Protein AF-A0A2N5VIZ0-F1 (afdb_monomer)

Solvent-accessible surface area (backbone atoms only — not comparable to full-atom values): 12470 Å² total; per-residue (Å²): 136,85,83,83,77,84,76,80,82,77,72,77,80,77,81,76,78,77,84,80,76,68,95,81,61,82,78,45,68,66,58,48,50,55,50,46,53,51,52,52,54,54,54,55,69,48,64,81,80,54,97,66,85,76,74,69,61,63,59,57,49,45,53,51,52,47,52,51,42,53,56,55,65,47,55,77,83,38,78,64,37,63,63,45,50,62,55,53,49,51,52,51,52,52,50,49,54,49,50,52,51,50,48,54,49,50,54,51,51,53,52,51,51,51,55,51,49,55,55,48,52,56,51,49,54,54,48,52,55,50,48,56,55,48,53,56,50,49,55,54,49,53,57,50,49,55,54,48,51,57,51,48,55,50,51,54,51,53,52,51,51,52,52,51,54,52,51,51,52,50,51,53,50,52,53,50,54,51,52,51,50,52,51,52,49,55,51,60,68,46,48,60,58,51,53,50,53,53,51,53,51,51,53,53,50,44,63,74,61,58,70,79,78,119

Secondary structure (DSSP, 8-state):
-----PPP--PPPPPPPPPPPPTTSPPPHHHHHHHHHHHHHHHHHHHTT--S---SHHHHHHHHHHHHHHHHHHTTT-HHHHHHHHHHHHHHHHHHHHHHHHHHHHHHHHHHHHHHHHHHHHHHHHHHHHHHHHHHHHHHHHHHHHHHHHHHHHHHHHHHHHHHHHHHHHHHHHHHHHHHHHHHHHHHHHHHHHHHHHHHHHHHHHHHHGGGG-

Foldseek 3Di:
DDDDDDDDPPDDDDQDDQDDADPPDPQALVSLVSRLVSVVVVVVVQVVDDPDDDPPPVNVVSVVVNVVNVLVVLCPPDPVSVVCVVVVVVVVVVVVVVVVVVVVVVVVVVVVVVVVVVVVVVVVVVVVVVVVVVVVVVVVVVVVVVVVVVVVVVVVVVVVVVVVVVVVVVVVVVVVVVVVVVVVVVVVVCVVVVVVVVVVVVVVVCVVPVVPPD

Radius of gyration: 62.57 Å; Cα contacts (8 Å, |Δi|>4): 34; chains: 1; bounding box: 143×20×162 Å

Mean predicted aligned error: 17.56 Å

Sequence (214 aa):
MAHFVPIPLEYPPRPVAPPQLGAGAGATLADVALRADYFHKVSNSYQSTSTVPIPSNPLASATKEMVKACIHSIGQDDPVAAILAPQTRRLLEGVTSRIDGLQDQHLNHAANHSQRLIGVEQRLTGVEQRLTGVEQRLTGVEQRLTGVEQRLTGVETELAQIRESVQELRGQSNTMQQLLHQIVQQQNDSLPTIGTLVRENADLRNQLFGNNHR

pLDDT: mean 78.76, std 21.64, range [36.62, 98.75]

Structure (mmCIF, N/CA/C/O backbone):
data_AF-A0A2N5VIZ0-F1
#
_entry.id   AF-A0A2N5VIZ0-F1
#
loop_
_atom_site.group_PDB
_atom_site.id
_atom_site.type_symbol
_atom_site.label_atom_id
_atom_site.label_alt_id
_atom_site.label_comp_id
_atom_site.label_asym_id
_atom_site.label_entity_id
_atom_site.label_seq_id
_atom_site.pdbx_PDB_ins_code
_atom_site.Cartn_x
_atom_site.Cartn_y
_atom_site.Cartn_z
_atom_site.occupancy
_atom_site.B_iso_or_equiv
_atom_site.auth_seq_id
_atom_site.auth_comp_id
_atom_site.auth_asym_id
_atom_site.auth_atom_id
_atom_site.pdbx_PDB_model_num
ATOM 1 N N . MET A 1 1 ? 67.455 -8.025 2.072 1.00 37.75 1 MET A N 1
ATOM 2 C CA . MET A 1 1 ? 68.115 -7.454 0.880 1.00 37.75 1 MET A CA 1
ATOM 3 C C . MET A 1 1 ? 67.381 -7.978 -0.342 1.00 37.75 1 MET A C 1
ATOM 5 O O . MET A 1 1 ? 67.537 -9.143 -0.675 1.00 37.75 1 MET A O 1
ATOM 9 N N . ALA A 1 2 ? 66.478 -7.179 -0.912 1.00 36.62 2 ALA A N 1
ATOM 10 C CA . ALA A 1 2 ? 65.740 -7.559 -2.112 1.00 36.62 2 ALA A CA 1
ATOM 11 C C . ALA A 1 2 ? 66.631 -7.292 -3.334 1.00 36.62 2 ALA A C 1
ATOM 13 O O . ALA A 1 2 ? 67.032 -6.153 -3.565 1.00 36.62 2 ALA A O 1
ATOM 14 N N . HIS A 1 3 ? 66.981 -8.343 -4.073 1.00 37.22 3 HIS A N 1
ATOM 15 C CA . HIS A 1 3 ? 67.699 -8.222 -5.337 1.00 37.22 3 HIS A CA 1
ATOM 16 C C . HIS A 1 3 ? 66.738 -7.695 -6.407 1.00 37.22 3 HIS A C 1
ATOM 18 O O . HIS A 1 3 ? 65.806 -8.384 -6.813 1.00 37.22 3 HIS A O 1
ATOM 24 N N . PHE A 1 4 ? 66.965 -6.458 -6.843 1.00 37.12 4 PHE A N 1
ATOM 25 C CA . PHE A 1 4 ? 66.308 -5.875 -8.005 1.00 37.12 4 PHE A CA 1
ATOM 26 C C . PHE A 1 4 ? 67.001 -6.429 -9.256 1.00 37.12 4 PHE A C 1
ATOM 28 O O . PHE A 1 4 ? 68.170 -6.134 -9.499 1.00 37.12 4 PHE A O 1
ATOM 35 N N . VAL A 1 5 ? 66.308 -7.271 -10.020 1.00 38.31 5 VAL A N 1
ATOM 36 C CA . VAL A 1 5 ? 66.772 -7.728 -11.336 1.00 38.31 5 VAL A CA 1
ATOM 37 C C . VAL A 1 5 ? 66.201 -6.756 -12.372 1.00 38.31 5 VAL A C 1
ATOM 39 O O . VAL A 1 5 ? 64.978 -6.677 -12.493 1.00 38.31 5 VAL A O 1
ATOM 42 N N . PRO A 1 6 ? 67.023 -5.978 -13.099 1.00 39.03 6 PRO A N 1
ATOM 43 C CA . PRO A 1 6 ? 66.512 -5.115 -14.151 1.00 39.03 6 PRO A CA 1
ATOM 44 C C . PRO A 1 6 ? 66.122 -5.976 -15.356 1.00 39.03 6 PRO A C 1
ATOM 46 O O . PRO A 1 6 ? 66.941 -6.719 -15.895 1.00 39.03 6 PRO A O 1
ATOM 49 N N . ILE A 1 7 ? 64.862 -5.879 -15.778 1.00 36.72 7 ILE A N 1
ATOM 50 C CA . ILE A 1 7 ? 64.396 -6.451 -17.044 1.00 36.72 7 ILE A CA 1
ATOM 51 C C . ILE A 1 7 ? 64.946 -5.554 -18.167 1.00 36.72 7 ILE A C 1
ATOM 53 O O . ILE A 1 7 ? 64.698 -4.345 -18.129 1.00 36.72 7 ILE A O 1
ATOM 57 N N . PRO A 1 8 ? 65.690 -6.080 -19.154 1.00 38.66 8 PRO A N 1
ATOM 58 C CA . PRO A 1 8 ? 66.117 -5.279 -20.290 1.00 38.66 8 PRO A CA 1
ATOM 59 C C . PRO A 1 8 ? 64.888 -4.920 -21.134 1.00 38.66 8 PRO A C 1
ATOM 61 O O . PRO A 1 8 ? 64.194 -5.794 -21.649 1.00 38.66 8 PRO A O 1
ATOM 64 N N . LEU A 1 9 ? 64.606 -3.623 -21.271 1.00 40.34 9 LEU A N 1
ATOM 65 C CA . LEU A 1 9 ? 63.679 -3.125 -22.284 1.00 40.34 9 LEU A CA 1
ATOM 66 C C . LEU A 1 9 ? 64.386 -3.204 -23.641 1.00 40.34 9 LEU A C 1
ATOM 68 O O . LEU A 1 9 ? 65.021 -2.243 -24.077 1.00 40.34 9 LEU A O 1
ATOM 72 N N . GLU A 1 10 ? 64.310 -4.359 -24.299 1.00 38.81 10 GLU A N 1
ATOM 73 C CA . GLU A 1 10 ? 64.594 -4.439 -25.730 1.00 38.81 10 GLU A CA 1
ATOM 74 C C . GLU A 1 10 ? 63.539 -3.607 -26.468 1.00 38.81 10 GLU A C 1
ATOM 76 O O . GLU A 1 10 ? 62.379 -3.997 -26.608 1.00 38.81 10 GLU A O 1
ATOM 81 N N . TYR A 1 11 ? 63.935 -2.417 -26.921 1.00 40.62 11 TYR A N 1
ATOM 82 C CA . TYR A 1 11 ? 63.165 -1.696 -27.924 1.00 40.62 11 TYR A CA 1
ATOM 83 C C . TYR A 1 11 ? 63.198 -2.513 -29.220 1.00 40.62 11 TYR A C 1
ATOM 85 O O . TYR A 1 11 ? 64.291 -2.881 -29.664 1.00 40.62 11 TYR A O 1
ATOM 93 N N . PRO A 1 12 ? 62.047 -2.775 -29.867 1.00 46.62 12 PRO A N 1
ATOM 94 C CA . PRO A 1 12 ? 62.060 -3.406 -31.176 1.00 46.62 12 PRO A CA 1
ATOM 95 C C . PRO A 1 12 ? 62.849 -2.518 -32.155 1.00 46.62 12 PRO A C 1
ATOM 97 O O . PRO A 1 12 ? 62.798 -1.284 -32.047 1.00 46.62 12 PRO A O 1
ATOM 100 N N . PRO A 1 13 ? 63.597 -3.109 -33.104 1.00 48.91 13 PRO A N 1
ATOM 101 C CA . PRO A 1 13 ? 64.397 -2.346 -34.053 1.00 48.91 13 PRO A CA 1
ATOM 102 C C . PRO A 1 13 ? 63.497 -1.370 -34.821 1.00 48.91 13 PRO A C 1
ATOM 104 O O . PRO A 1 13 ? 62.415 -1.741 -35.280 1.00 48.91 13 PRO A O 1
ATOM 107 N N . ARG A 1 14 ? 63.928 -0.105 -34.955 1.00 49.97 14 ARG A N 1
ATOM 108 C CA . ARG A 1 14 ? 63.211 0.888 -35.774 1.00 49.97 14 ARG A CA 1
ATOM 109 C C . ARG A 1 14 ? 62.976 0.312 -37.178 1.00 49.97 14 ARG A C 1
ATOM 111 O O . ARG A 1 14 ? 63.937 -0.191 -37.765 1.00 49.97 14 ARG A O 1
ATOM 118 N N . PRO A 1 15 ? 61.762 0.434 -37.747 1.00 53.06 15 PRO A N 1
ATOM 119 C CA . PRO A 1 15 ? 61.518 0.027 -39.123 1.00 53.06 15 PRO A CA 1
ATOM 120 C C . PRO A 1 15 ? 62.459 0.775 -40.077 1.00 53.06 15 PRO A C 1
ATOM 122 O O . PRO A 1 15 ? 62.557 2.004 -40.027 1.00 53.06 15 PRO A O 1
ATOM 125 N N . VAL A 1 16 ? 63.171 0.024 -40.919 1.00 59.25 16 VAL A N 1
ATOM 126 C CA . VAL A 1 16 ? 64.012 0.552 -42.006 1.00 59.25 16 VAL A CA 1
ATOM 127 C C . VAL A 1 16 ? 63.131 1.404 -42.921 1.00 59.25 16 VAL A C 1
ATOM 129 O O . VAL A 1 16 ? 62.017 0.996 -43.219 1.00 59.25 16 VAL A O 1
ATOM 132 N N . ALA A 1 17 ? 63.590 2.588 -43.341 1.00 55.9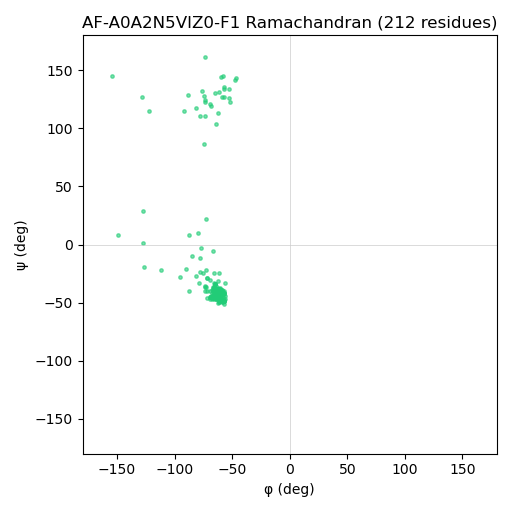4 17 ALA A N 1
ATOM 133 C CA . ALA A 1 17 ? 62.789 3.519 -44.143 1.00 55.94 17 ALA A CA 1
ATOM 134 C C . ALA A 1 17 ? 62.090 2.822 -45.337 1.00 55.94 17 ALA A C 1
ATOM 136 O O . ALA A 1 17 ? 62.699 1.946 -45.959 1.00 55.94 17 ALA A O 1
ATOM 137 N N . PRO A 1 18 ? 60.834 3.194 -45.674 1.00 57.34 18 PRO A N 1
ATOM 138 C CA . PRO A 1 18 ? 60.108 2.554 -46.764 1.00 57.34 18 PRO A CA 1
ATOM 139 C C . PRO A 1 18 ? 60.896 2.675 -48.080 1.00 57.34 18 PRO A C 1
ATOM 141 O O . PRO A 1 18 ? 61.525 3.715 -48.304 1.00 57.34 18 PRO A O 1
ATOM 144 N N . PRO A 1 19 ? 60.839 1.661 -48.965 1.00 60.00 19 PRO A N 1
ATOM 145 C CA . PRO A 1 19 ? 61.540 1.695 -50.246 1.00 60.00 19 PRO A CA 1
ATOM 146 C C . PRO A 1 19 ? 61.210 2.977 -51.031 1.00 60.00 19 PRO A C 1
ATO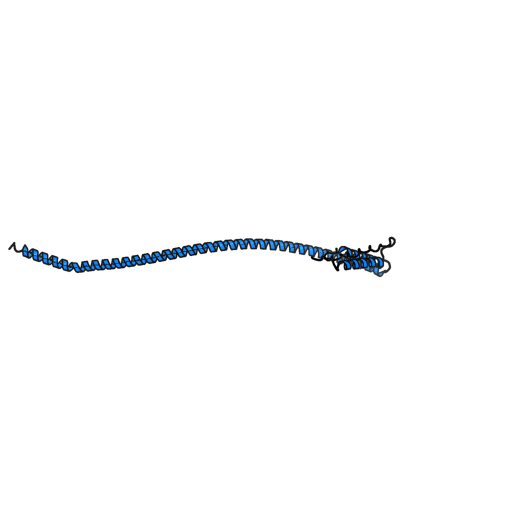M 148 O O . PRO A 1 19 ? 60.036 3.317 -51.222 1.00 60.00 19 PRO A O 1
ATOM 151 N N . GLN A 1 20 ? 62.245 3.713 -51.446 1.00 57.41 20 GLN A N 1
ATOM 152 C CA . GLN A 1 20 ? 62.116 4.933 -52.251 1.00 57.41 20 GLN A CA 1
ATOM 153 C C . GLN A 1 20 ? 61.766 4.542 -53.694 1.00 57.41 20 GLN A C 1
ATOM 155 O O . GLN A 1 20 ? 62.449 3.713 -54.291 1.00 57.41 20 GLN A O 1
ATOM 160 N N . LEU A 1 21 ? 60.704 5.130 -54.249 1.00 57.09 21 LEU A N 1
ATOM 161 C CA . LEU A 1 21 ? 60.284 4.902 -55.635 1.00 57.09 21 LEU A CA 1
ATOM 162 C C . LEU A 1 21 ? 61.216 5.676 -56.579 1.00 57.09 21 LEU A C 1
ATOM 164 O O . LEU A 1 21 ? 61.482 6.855 -56.342 1.00 57.09 21 LEU A O 1
ATOM 168 N N . GLY A 1 22 ? 61.717 5.028 -57.634 1.00 52.16 22 GLY A N 1
ATOM 169 C CA . GLY A 1 22 ? 62.576 5.673 -58.630 1.00 52.16 22 GLY A CA 1
ATOM 170 C C . GLY A 1 22 ? 61.866 6.857 -59.295 1.00 52.16 22 GLY A C 1
ATOM 171 O O . GLY A 1 22 ? 60.760 6.719 -59.806 1.00 52.16 22 GLY A O 1
ATOM 172 N N . ALA A 1 23 ? 62.497 8.031 -59.297 1.00 48.22 23 ALA A N 1
ATOM 173 C CA . ALA A 1 23 ? 61.886 9.312 -59.671 1.00 48.22 23 ALA A CA 1
ATOM 174 C C . ALA A 1 23 ? 61.605 9.515 -61.185 1.00 48.22 23 ALA A C 1
ATOM 176 O O . ALA A 1 23 ? 61.518 10.655 -61.630 1.00 48.22 23 ALA A O 1
ATOM 177 N N . GLY A 1 24 ? 61.490 8.454 -61.994 1.00 50.19 24 GLY A N 1
ATOM 178 C CA . GLY A 1 24 ? 61.548 8.562 -63.464 1.00 50.19 24 GLY A CA 1
ATOM 179 C C . GLY A 1 24 ? 60.403 7.951 -64.278 1.00 50.19 24 GLY A C 1
ATOM 180 O O . GLY A 1 24 ? 60.217 8.338 -65.425 1.00 50.19 24 GLY A O 1
ATOM 181 N N . ALA A 1 25 ? 59.613 7.032 -63.731 1.00 53.09 25 ALA A N 1
ATOM 182 C CA . ALA A 1 25 ? 58.460 6.436 -64.410 1.00 53.09 25 ALA A CA 1
ATOM 183 C C . ALA A 1 25 ? 57.480 5.962 -63.332 1.00 53.09 25 ALA A C 1
ATOM 185 O O . ALA A 1 25 ? 57.921 5.591 -62.247 1.00 53.09 25 ALA A O 1
ATOM 186 N N . GLY A 1 26 ? 56.170 6.042 -63.581 1.00 56.16 26 GLY A N 1
ATOM 187 C CA . GLY A 1 26 ? 55.142 5.708 -62.586 1.00 56.16 26 GLY A CA 1
ATOM 188 C C . GLY A 1 26 ? 55.414 4.381 -61.865 1.00 56.16 26 GLY A C 1
ATOM 189 O O . GLY A 1 26 ? 55.931 3.444 -62.467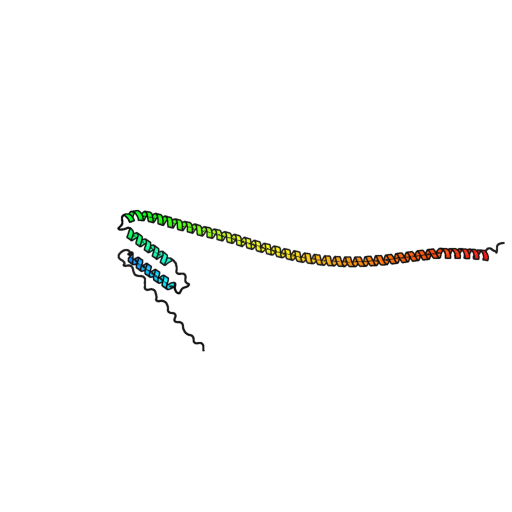 1.00 56.16 26 GLY A O 1
ATOM 190 N N . ALA A 1 27 ? 55.089 4.322 -60.569 1.00 55.88 27 ALA A N 1
ATOM 191 C CA . ALA A 1 27 ? 55.363 3.158 -59.727 1.00 55.88 27 ALA A CA 1
ATOM 192 C C . ALA A 1 27 ? 54.822 1.874 -60.374 1.00 55.88 27 ALA A C 1
ATOM 194 O O . ALA A 1 27 ? 53.629 1.779 -60.674 1.00 55.88 27 ALA A O 1
ATOM 195 N N . THR A 1 28 ? 55.696 0.893 -60.593 1.00 63.34 28 THR A N 1
ATOM 196 C CA . THR A 1 28 ? 55.300 -0.382 -61.190 1.00 63.34 28 THR A CA 1
ATOM 197 C C . THR A 1 28 ? 54.522 -1.222 -60.176 1.00 63.34 28 THR A C 1
ATOM 199 O O . THR A 1 28 ? 54.609 -1.012 -58.963 1.00 63.34 28 THR A O 1
ATOM 202 N N . LEU A 1 29 ? 53.771 -2.220 -60.650 1.00 57.34 29 LEU A N 1
ATOM 203 C CA . LEU A 1 29 ? 53.048 -3.144 -59.769 1.00 57.34 29 LEU A CA 1
ATOM 204 C C . LEU A 1 29 ? 53.988 -3.840 -58.764 1.00 57.34 29 LEU A C 1
ATOM 206 O O . LEU A 1 29 ? 53.604 -4.076 -57.619 1.00 57.34 29 LEU A O 1
ATOM 210 N N . ALA A 1 30 ? 55.232 -4.109 -59.174 1.00 58.41 30 ALA A N 1
ATOM 211 C CA . ALA A 1 30 ? 56.269 -4.679 -58.320 1.00 58.41 30 ALA A CA 1
ATOM 212 C C . ALA A 1 30 ? 56.681 -3.719 -57.190 1.00 58.41 30 ALA A C 1
ATOM 214 O O . ALA A 1 30 ? 56.784 -4.140 -56.037 1.00 58.41 30 ALA A O 1
ATOM 215 N N . ASP A 1 31 ? 56.837 -2.427 -57.489 1.00 61.00 31 ASP A N 1
ATOM 216 C CA . ASP A 1 31 ? 57.186 -1.410 -56.489 1.00 61.00 31 ASP A CA 1
ATOM 217 C C . ASP A 1 31 ? 56.082 -1.232 -55.438 1.00 61.00 31 ASP A C 1
ATOM 219 O O . ASP A 1 31 ? 56.337 -1.076 -54.239 1.00 61.00 31 ASP A O 1
ATOM 223 N N . VAL A 1 32 ? 54.829 -1.283 -55.886 1.00 62.16 32 VAL A N 1
ATOM 224 C CA . VAL A 1 32 ? 53.653 -1.162 -55.023 1.00 62.16 32 VAL A CA 1
ATOM 225 C C . VAL A 1 32 ? 53.471 -2.417 -54.161 1.00 62.16 32 VAL A C 1
ATOM 227 O O . VAL A 1 32 ? 53.188 -2.297 -52.967 1.00 62.16 32 VAL A O 1
ATOM 230 N N . ALA A 1 33 ? 53.701 -3.611 -54.718 1.00 62.03 33 ALA A N 1
ATOM 231 C CA . ALA A 1 33 ? 53.675 -4.872 -53.975 1.00 62.03 33 ALA A CA 1
ATOM 232 C C . ALA A 1 33 ? 54.764 -4.929 -52.891 1.00 62.03 33 ALA A C 1
ATOM 234 O O . ALA A 1 33 ? 54.477 -5.309 -51.756 1.00 62.03 33 ALA A O 1
ATOM 235 N N . LEU A 1 34 ? 55.984 -4.470 -53.198 1.00 64.25 34 LEU A N 1
ATOM 236 C CA . LEU A 1 34 ? 57.073 -4.351 -52.221 1.00 64.25 34 LEU A CA 1
ATOM 237 C C . LEU A 1 34 ? 56.703 -3.421 -51.062 1.00 64.25 34 LEU A C 1
ATOM 239 O O . LEU A 1 34 ? 57.002 -3.704 -49.900 1.00 64.25 34 LEU A O 1
ATOM 243 N N . ARG A 1 35 ? 56.018 -2.312 -51.357 1.00 64.62 35 ARG A N 1
ATOM 244 C CA . ARG A 1 35 ? 55.601 -1.351 -50.334 1.00 64.62 35 ARG A CA 1
ATOM 245 C C . ARG A 1 35 ? 54.432 -1.865 -49.489 1.00 64.62 35 ARG A C 1
ATOM 247 O O . ARG A 1 35 ? 54.410 -1.619 -48.285 1.00 64.62 35 ARG A O 1
ATOM 254 N N . ALA A 1 36 ? 53.498 -2.604 -50.085 1.00 62.28 36 ALA A N 1
ATOM 255 C CA . ALA A 1 36 ? 52.408 -3.263 -49.368 1.00 62.28 36 ALA A CA 1
ATOM 256 C C . ALA A 1 36 ? 52.915 -4.381 -48.441 1.00 62.28 36 ALA A C 1
ATOM 258 O O . ALA A 1 36 ? 52.511 -4.435 -47.281 1.00 62.28 36 ALA A O 1
ATOM 259 N N . ASP A 1 37 ? 53.853 -5.210 -48.911 1.00 60.41 37 ASP A N 1
ATOM 260 C CA . ASP A 1 37 ? 54.518 -6.240 -48.102 1.00 60.41 37 ASP A CA 1
ATOM 261 C C . ASP A 1 37 ? 55.297 -5.621 -46.929 1.00 60.41 37 ASP A C 1
ATOM 263 O O . ASP A 1 37 ? 55.179 -6.077 -45.790 1.00 60.41 37 ASP A O 1
ATOM 267 N N . TYR A 1 38 ? 56.004 -4.509 -47.169 1.00 65.31 38 TYR A N 1
ATOM 268 C CA . TYR A 1 38 ? 56.643 -3.728 -46.108 1.00 65.31 38 TYR A CA 1
ATOM 269 C C . TYR A 1 38 ? 55.630 -3.269 -45.043 1.00 65.31 38 TYR A C 1
ATOM 271 O O . TYR A 1 38 ? 55.831 -3.520 -43.855 1.00 65.31 38 TYR A O 1
ATOM 279 N N . PHE A 1 39 ? 54.510 -2.649 -45.436 1.00 62.31 39 PHE A N 1
ATOM 280 C CA . PHE A 1 39 ? 53.500 -2.186 -44.475 1.00 62.31 39 PHE A CA 1
ATOM 281 C C . PHE A 1 39 ? 52.794 -3.331 -43.736 1.00 62.31 39 PHE A C 1
ATOM 283 O O . PHE A 1 39 ? 52.528 -3.203 -42.540 1.00 62.31 39 PHE A O 1
ATOM 290 N N . HIS A 1 40 ? 52.535 -4.458 -44.403 1.00 62.12 40 HIS A N 1
ATOM 291 C CA . HIS A 1 40 ? 51.962 -5.652 -43.781 1.00 62.12 40 HIS A CA 1
ATOM 292 C C . HIS A 1 40 ? 52.902 -6.234 -42.713 1.00 62.12 40 HIS A C 1
ATOM 294 O O . HIS A 1 40 ? 52.480 -6.517 -41.590 1.00 62.12 40 HIS A O 1
ATOM 300 N N . LYS A 1 41 ? 54.201 -6.337 -43.020 1.00 59.47 41 LYS A N 1
ATOM 301 C CA . LYS A 1 41 ? 55.229 -6.784 -42.066 1.00 59.47 41 LYS A CA 1
ATOM 302 C C . LYS A 1 41 ? 55.363 -5.839 -40.871 1.00 59.47 41 LYS A C 1
ATOM 304 O O . LYS A 1 41 ? 55.439 -6.306 -39.736 1.00 59.47 41 LYS A O 1
ATOM 309 N N . VAL A 1 42 ? 55.320 -4.526 -41.103 1.00 61.47 42 VAL A N 1
ATOM 310 C CA . VAL A 1 42 ? 55.341 -3.520 -40.030 1.00 61.47 42 VAL A CA 1
ATOM 311 C C . VAL A 1 42 ? 54.093 -3.635 -39.148 1.00 61.47 42 VAL A C 1
ATOM 313 O O . VAL A 1 42 ? 54.225 -3.692 -37.929 1.00 61.47 42 VAL A O 1
ATOM 316 N N . SER A 1 43 ? 52.896 -3.768 -39.727 1.00 56.19 43 SER A N 1
ATOM 317 C CA . SER A 1 43 ? 51.650 -3.962 -38.968 1.00 56.19 43 SER A CA 1
ATOM 318 C C . SER A 1 43 ? 51.706 -5.205 -38.070 1.00 56.19 43 SER A C 1
ATOM 320 O O . SER A 1 43 ? 51.368 -5.128 -36.889 1.00 56.19 43 SER A O 1
ATOM 322 N N . ASN A 1 44 ? 52.200 -6.332 -38.592 1.00 53.94 44 ASN A N 1
ATOM 323 C CA . ASN A 1 44 ? 52.315 -7.572 -37.821 1.00 53.94 44 ASN A CA 1
ATOM 324 C C . ASN A 1 44 ? 53.381 -7.498 -36.717 1.00 53.94 44 ASN A C 1
ATOM 326 O O . ASN A 1 44 ? 53.194 -8.102 -35.665 1.00 53.94 44 ASN A O 1
ATOM 330 N N . SER A 1 45 ? 54.458 -6.719 -36.893 1.00 56.38 45 SER A N 1
ATOM 331 C CA . SER A 1 45 ? 55.448 -6.513 -35.822 1.00 56.38 45 SER A CA 1
ATOM 332 C C . SER A 1 45 ? 54.899 -5.756 -34.603 1.00 56.38 45 SER A C 1
ATOM 334 O O . SER A 1 45 ? 55.403 -5.953 -33.501 1.00 56.38 45 SER A O 1
ATOM 336 N N . TYR A 1 46 ? 53.844 -4.946 -34.768 1.00 51.16 46 TYR A N 1
ATOM 337 C CA . TYR A 1 46 ? 53.193 -4.225 -33.664 1.00 51.16 46 TYR A CA 1
ATOM 338 C C . TYR A 1 46 ? 52.051 -5.012 -32.999 1.00 51.16 46 TYR A C 1
ATOM 340 O O . TYR A 1 46 ? 51.714 -4.735 -31.847 1.00 51.16 46 TYR A O 1
ATOM 348 N N . GLN A 1 47 ? 51.471 -6.005 -33.683 1.00 47.81 47 GLN A N 1
ATOM 349 C CA . GLN A 1 47 ? 50.374 -6.816 -33.138 1.00 47.81 47 GLN A CA 1
ATOM 350 C C . GLN A 1 47 ? 50.817 -7.804 -32.051 1.00 47.81 47 GLN A C 1
ATOM 352 O O . GLN A 1 47 ? 49.997 -8.192 -31.224 1.00 47.81 47 GLN A O 1
ATOM 357 N N . SER A 1 48 ? 52.099 -8.176 -31.994 1.00 47.56 48 SER A N 1
ATOM 358 C CA . SER A 1 48 ? 52.577 -9.137 -30.992 1.00 47.56 48 SER A CA 1
ATOM 359 C C . SER A 1 48 ? 52.765 -8.551 -29.585 1.00 47.56 48 SER A C 1
ATOM 361 O O . SER A 1 48 ? 52.943 -9.329 -28.651 1.00 47.56 48 SER A O 1
ATOM 363 N N . THR A 1 49 ? 52.719 -7.223 -29.384 1.00 47.19 49 THR A N 1
ATOM 364 C CA . THR A 1 49 ? 52.992 -6.620 -28.057 1.00 47.19 49 THR A CA 1
ATOM 365 C C . THR A 1 49 ? 52.253 -5.316 -27.709 1.00 47.19 49 THR A C 1
ATOM 367 O O . THR A 1 49 ? 52.558 -4.739 -26.667 1.00 47.19 49 THR A O 1
ATOM 370 N N . SER A 1 50 ? 51.278 -4.815 -28.484 1.00 41.03 50 SER A N 1
ATOM 371 C CA . SER A 1 50 ? 50.702 -3.481 -28.205 1.00 41.03 50 SER A CA 1
ATOM 372 C C . SER A 1 50 ? 49.173 -3.420 -28.114 1.00 41.03 50 SER A C 1
ATOM 374 O O . SER A 1 50 ? 48.460 -3.788 -29.040 1.00 41.03 50 SER A O 1
ATOM 376 N N . THR A 1 51 ? 48.680 -2.862 -27.002 1.00 44.66 51 THR A N 1
ATOM 377 C CA . THR A 1 51 ? 47.286 -2.450 -26.735 1.00 44.66 51 THR A CA 1
ATOM 378 C C . THR A 1 51 ? 46.922 -1.094 -27.361 1.00 44.66 51 THR A C 1
ATOM 380 O O . THR A 1 51 ? 45.869 -0.532 -27.059 1.00 44.66 51 THR A O 1
ATOM 383 N N . VAL A 1 52 ? 47.775 -0.538 -28.227 1.00 43.12 52 VAL A N 1
ATOM 384 C CA . VAL A 1 52 ? 47.518 0.739 -28.905 1.00 43.12 52 VAL A CA 1
ATOM 385 C C . VAL A 1 52 ? 46.757 0.484 -30.214 1.00 43.12 52 VAL A C 1
ATOM 387 O O . VAL A 1 52 ? 47.212 -0.329 -31.022 1.00 43.12 52 VAL A O 1
ATOM 390 N N . PRO A 1 53 ? 45.628 1.174 -30.477 1.00 43.97 53 PRO A N 1
ATOM 391 C CA . PRO A 1 53 ? 44.904 1.038 -31.736 1.00 43.97 53 PRO A CA 1
ATOM 392 C C . PRO A 1 53 ? 45.794 1.500 -32.892 1.00 43.97 53 PRO A C 1
ATOM 394 O O . PRO A 1 53 ? 46.125 2.682 -32.997 1.00 43.97 53 PRO A O 1
ATOM 397 N N . ILE A 1 54 ? 46.195 0.578 -33.767 1.00 48.16 54 ILE A N 1
ATOM 398 C CA . ILE A 1 54 ? 46.891 0.935 -35.005 1.00 48.16 54 ILE A CA 1
ATOM 399 C C . ILE A 1 54 ? 45.855 1.637 -35.900 1.00 48.16 54 ILE A C 1
ATOM 401 O O . ILE A 1 54 ? 44.818 1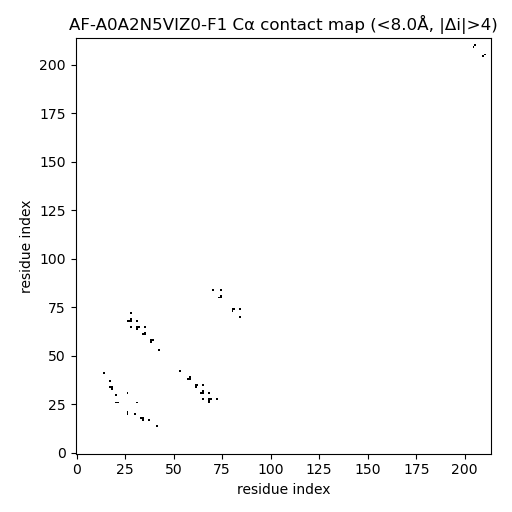.037 -36.195 1.00 48.16 54 ILE A O 1
ATOM 405 N N . PRO A 1 55 ? 46.071 2.896 -36.322 1.00 45.38 55 PRO A N 1
ATOM 406 C CA . PRO A 1 55 ? 45.102 3.606 -37.147 1.00 45.38 55 PRO A CA 1
ATOM 407 C C . PRO A 1 55 ? 44.913 2.854 -38.468 1.00 45.38 55 PRO A C 1
ATOM 409 O O . PRO A 1 55 ? 45.888 2.519 -39.125 1.00 45.38 55 PRO A O 1
ATOM 412 N N . SER A 1 56 ? 43.670 2.612 -38.885 1.00 50.03 56 SER A N 1
ATOM 413 C CA . SER A 1 56 ? 43.299 1.839 -40.088 1.00 50.03 56 SER A CA 1
ATOM 414 C C . SER A 1 56 ? 43.701 2.499 -41.423 1.00 50.03 56 SER A C 1
ATOM 416 O O . SER A 1 56 ? 43.546 1.914 -42.496 1.00 50.03 56 SER A O 1
ATOM 418 N N . ASN A 1 57 ? 44.222 3.728 -41.369 1.00 52.34 57 ASN A N 1
ATOM 419 C CA . ASN A 1 57 ? 44.564 4.559 -42.524 1.00 52.34 57 ASN A CA 1
ATOM 420 C C . ASN A 1 57 ? 45.689 4.019 -43.434 1.00 52.34 57 ASN A C 1
ATOM 422 O O . ASN A 1 57 ? 45.551 4.159 -44.649 1.00 52.34 57 ASN A O 1
ATOM 426 N N . PRO A 1 58 ? 46.787 3.408 -42.944 1.00 54.22 58 PRO A N 1
ATOM 427 C CA . PRO A 1 58 ? 47.889 2.960 -43.795 1.00 54.22 58 PRO A CA 1
ATOM 428 C C . PRO A 1 58 ? 47.498 1.781 -44.684 1.00 54.22 58 PRO A C 1
ATOM 430 O O . PRO A 1 58 ? 47.855 1.770 -45.857 1.00 54.22 58 PRO A O 1
ATOM 433 N N . LEU A 1 59 ? 46.726 0.825 -44.154 1.00 51.75 59 LEU A N 1
ATOM 434 C CA . LEU A 1 59 ? 46.279 -0.346 -44.909 1.00 51.75 59 LEU A CA 1
ATOM 435 C C . LEU A 1 59 ? 45.218 0.046 -45.940 1.00 51.75 59 LEU A C 1
ATOM 437 O O . LEU A 1 59 ? 45.341 -0.311 -47.104 1.00 51.75 59 LEU A O 1
ATOM 441 N N . ALA A 1 60 ? 44.227 0.854 -45.549 1.00 54.09 60 ALA A N 1
ATOM 442 C CA . ALA A 1 60 ? 43.229 1.370 -46.485 1.00 54.09 60 ALA A CA 1
ATOM 443 C C . ALA A 1 60 ? 43.869 2.216 -47.605 1.00 54.09 60 ALA A C 1
ATOM 445 O O . ALA A 1 60 ? 43.476 2.105 -48.765 1.00 54.09 60 ALA A O 1
ATOM 446 N N . SER A 1 61 ? 44.889 3.018 -47.276 1.00 53.44 61 SER A N 1
ATOM 447 C CA . SER A 1 61 ? 45.645 3.817 -48.247 1.00 53.44 61 SER A CA 1
ATOM 448 C C . SER A 1 61 ? 46.503 2.949 -49.177 1.00 53.44 61 SER A C 1
ATOM 450 O O . SER A 1 61 ? 46.446 3.119 -50.392 1.00 53.44 61 SER A O 1
ATOM 452 N N . ALA A 1 62 ? 47.227 1.959 -48.641 1.00 56.62 62 ALA A N 1
ATOM 453 C CA . ALA A 1 62 ? 48.033 1.030 -49.433 1.00 56.62 62 ALA A CA 1
ATOM 454 C C . ALA A 1 62 ? 47.169 0.193 -50.387 1.00 56.62 62 ALA A C 1
ATOM 456 O O . ALA A 1 62 ? 47.485 0.097 -51.570 1.00 56.62 62 ALA A O 1
ATOM 457 N N . THR A 1 63 ? 46.035 -0.332 -49.918 1.00 61.34 63 THR A N 1
ATOM 458 C CA . THR A 1 63 ? 45.080 -1.065 -50.760 1.00 61.34 63 THR A CA 1
ATOM 459 C C . THR A 1 63 ? 44.484 -0.161 -51.842 1.00 61.34 63 THR A C 1
ATOM 461 O O . THR A 1 63 ? 44.338 -0.583 -52.987 1.00 61.34 63 THR A O 1
ATOM 464 N N . LYS A 1 64 ? 44.194 1.110 -51.528 1.00 60.69 64 LYS A N 1
ATOM 465 C CA . LYS A 1 64 ? 43.706 2.092 -52.510 1.00 60.69 64 LYS A CA 1
ATOM 466 C C . LYS A 1 64 ? 44.743 2.383 -53.600 1.00 60.69 64 LYS A C 1
ATOM 468 O O . LYS A 1 64 ? 44.373 2.459 -54.770 1.00 60.69 64 LYS A O 1
ATOM 473 N N . GLU A 1 65 ? 46.019 2.512 -53.244 1.00 60.16 65 GLU A N 1
ATOM 474 C CA . GLU A 1 65 ? 47.106 2.713 -54.213 1.00 60.16 65 GLU A CA 1
ATOM 475 C C . GLU A 1 65 ? 47.421 1.443 -55.022 1.00 60.16 65 GLU A C 1
ATOM 477 O O . GLU A 1 65 ? 47.627 1.534 -56.230 1.00 60.16 65 GLU A O 1
ATOM 482 N N . MET A 1 66 ? 47.342 0.252 -54.415 1.00 60.81 66 MET A N 1
ATOM 483 C CA . MET A 1 66 ? 47.416 -1.035 -55.125 1.00 60.81 66 MET A CA 1
ATOM 484 C C . MET A 1 66 ? 46.333 -1.163 -56.193 1.00 60.81 66 MET A C 1
ATOM 486 O O . MET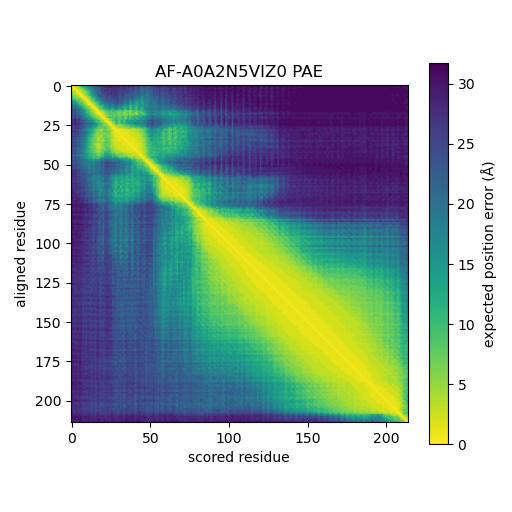 A 1 66 ? 46.626 -1.475 -57.346 1.00 60.81 66 MET A O 1
ATOM 490 N N . VAL A 1 67 ? 45.081 -0.881 -55.829 1.00 66.00 67 VAL A N 1
ATOM 491 C CA . VAL A 1 67 ? 43.954 -0.946 -56.764 1.00 66.00 67 VAL A CA 1
ATOM 492 C C . VAL A 1 67 ? 44.134 0.065 -57.901 1.00 66.00 67 VAL A C 1
ATOM 494 O O . VAL A 1 67 ? 43.920 -0.285 -59.060 1.00 66.00 67 VAL A O 1
ATOM 497 N N . LYS A 1 68 ? 44.596 1.290 -57.612 1.00 63.97 68 LYS A N 1
ATOM 498 C CA . LYS A 1 68 ? 44.900 2.293 -58.648 1.00 63.97 68 LYS A CA 1
ATOM 499 C C . LYS A 1 68 ? 46.000 1.836 -59.612 1.00 63.97 68 LYS A C 1
ATOM 501 O O . LYS A 1 68 ? 45.822 1.984 -60.819 1.00 63.97 68 LYS A O 1
ATOM 506 N N . ALA A 1 69 ? 47.101 1.279 -59.105 1.00 60.75 69 ALA A N 1
ATOM 507 C CA . ALA A 1 69 ? 48.218 0.809 -59.927 1.00 60.75 69 ALA A CA 1
ATOM 508 C C . ALA A 1 69 ? 47.822 -0.383 -60.819 1.00 60.75 69 ALA A C 1
ATOM 510 O O . ALA A 1 69 ? 48.131 -0.386 -62.011 1.00 60.75 69 ALA A O 1
ATOM 511 N N . CYS A 1 70 ? 47.060 -1.347 -60.285 1.00 59.19 70 CYS A N 1
ATOM 512 C CA . CYS A 1 70 ? 46.506 -2.458 -61.067 1.00 59.19 70 CYS A CA 1
ATOM 513 C C . CYS A 1 70 ? 45.599 -1.969 -62.203 1.00 59.19 70 CYS A C 1
ATOM 515 O O . CYS A 1 70 ? 45.743 -2.411 -63.340 1.00 59.19 70 CYS A O 1
ATOM 517 N N . ILE A 1 71 ? 44.688 -1.028 -61.922 1.00 61.38 71 ILE A N 1
ATOM 518 C CA . ILE A 1 71 ? 43.791 -0.457 -62.940 1.00 61.38 71 ILE A CA 1
ATOM 519 C C . ILE A 1 71 ? 44.591 0.269 -64.033 1.00 61.38 71 ILE A C 1
ATOM 521 O O . ILE A 1 71 ? 44.231 0.187 -65.205 1.00 61.38 71 ILE A O 1
ATOM 525 N N . HIS A 1 72 ? 45.680 0.954 -63.668 1.00 61.34 72 HIS A N 1
ATOM 526 C CA . HIS A 1 72 ? 46.537 1.656 -64.625 1.00 61.34 72 HIS A CA 1
ATOM 527 C C . HIS A 1 72 ? 47.283 0.691 -65.562 1.00 61.34 72 HIS A C 1
ATOM 529 O O . HIS A 1 72 ? 47.323 0.929 -66.765 1.00 61.34 72 HIS A O 1
ATOM 535 N N . SER A 1 73 ? 47.799 -0.425 -65.034 1.00 59.16 73 SER A N 1
ATOM 536 C CA . SER A 1 73 ? 48.521 -1.439 -65.821 1.00 59.16 73 SER A CA 1
ATOM 537 C C . SER A 1 73 ? 47.614 -2.264 -66.743 1.00 59.16 73 SER A C 1
ATOM 539 O O . SER A 1 73 ? 48.069 -2.726 -67.781 1.00 59.16 73 SER 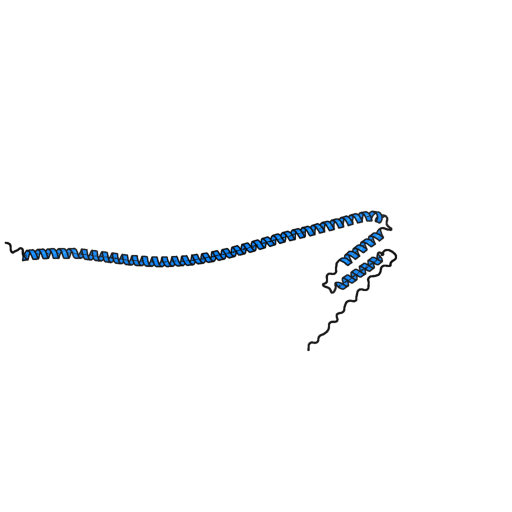A O 1
ATOM 541 N N . ILE A 1 74 ? 46.341 -2.452 -66.384 1.00 58.47 74 ILE A N 1
ATOM 542 C CA . ILE A 1 74 ? 45.353 -3.184 -67.197 1.00 58.47 74 ILE A CA 1
ATOM 543 C C . ILE A 1 74 ? 44.880 -2.340 -68.401 1.00 58.47 74 ILE A C 1
ATOM 545 O O . ILE A 1 74 ? 44.453 -2.887 -69.411 1.00 58.47 74 ILE A O 1
ATOM 549 N N . GLY A 1 75 ? 44.966 -1.008 -68.323 1.00 55.97 75 GLY A N 1
ATOM 550 C CA . GLY A 1 75 ? 44.401 -0.098 -69.326 1.00 55.97 75 GLY A CA 1
ATOM 551 C C . GLY A 1 75 ? 45.262 0.198 -70.559 1.00 55.97 75 GLY A C 1
ATOM 552 O O . GLY A 1 75 ? 44.744 0.839 -71.471 1.00 55.97 75 GLY A O 1
ATOM 553 N N . GLN A 1 76 ? 46.540 -0.201 -70.600 1.00 55.81 76 GLN A N 1
ATOM 554 C CA . GLN A 1 76 ? 47.452 0.215 -71.679 1.00 55.81 76 GLN A CA 1
ATOM 555 C C . GLN A 1 76 ? 47.575 -0.777 -72.848 1.00 55.81 76 GLN A C 1
ATOM 557 O O . GLN A 1 76 ? 47.750 -0.306 -73.967 1.00 55.81 76 GLN A O 1
ATOM 562 N N . ASP A 1 77 ? 47.385 -2.090 -72.645 1.00 54.00 77 ASP A N 1
ATOM 563 C CA . ASP A 1 77 ? 47.706 -3.096 -73.681 1.00 54.00 77 ASP A CA 1
ATOM 564 C C . ASP A 1 77 ? 46.576 -4.092 -74.038 1.00 54.00 77 ASP A C 1
ATOM 566 O O . ASP A 1 77 ? 46.777 -4.948 -74.899 1.00 54.00 77 ASP A O 1
ATOM 570 N N . ASP A 1 78 ? 45.375 -3.996 -73.443 1.00 61.22 78 ASP A N 1
ATOM 571 C CA . ASP A 1 78 ? 44.273 -4.943 -73.706 1.00 61.22 78 ASP A CA 1
ATOM 572 C C . ASP A 1 78 ? 42.988 -4.243 -74.224 1.00 61.22 78 ASP A C 1
ATOM 574 O O . ASP A 1 78 ? 42.351 -3.474 -73.491 1.00 61.22 78 ASP A O 1
ATOM 578 N N . PRO A 1 79 ? 42.542 -4.496 -75.474 1.00 60.91 79 PRO A N 1
ATOM 579 C CA . PRO A 1 79 ? 41.310 -3.916 -76.019 1.00 60.91 79 PRO A CA 1
ATOM 580 C C . PRO A 1 79 ? 40.049 -4.324 -75.239 1.00 60.91 79 PRO A C 1
ATOM 582 O O . PRO A 1 79 ? 39.062 -3.584 -75.233 1.00 60.91 79 PRO A O 1
ATOM 585 N N . VAL A 1 80 ? 40.071 -5.462 -74.535 1.00 59.41 80 VAL A N 1
ATOM 586 C CA . VAL A 1 80 ? 38.978 -5.901 -73.657 1.00 59.41 80 VAL A CA 1
ATOM 587 C C . VAL A 1 80 ? 38.949 -5.061 -72.376 1.00 59.41 80 VAL A C 1
ATOM 589 O O . VAL A 1 80 ? 37.873 -4.676 -71.911 1.00 59.41 80 VAL A O 1
ATOM 592 N N . ALA A 1 81 ? 40.114 -4.680 -71.845 1.00 61.19 81 ALA A N 1
ATOM 593 C CA . ALA A 1 81 ? 40.220 -3.792 -70.692 1.00 61.19 81 ALA A CA 1
ATOM 594 C C . ALA A 1 81 ? 39.712 -2.373 -70.981 1.00 61.19 81 ALA A C 1
ATOM 596 O O . ALA A 1 81 ? 39.057 -1.781 -70.123 1.00 61.19 81 ALA A O 1
ATOM 597 N N . ALA A 1 82 ? 39.929 -1.844 -72.189 1.00 61.72 82 ALA A N 1
ATOM 598 C CA . ALA A 1 82 ? 39.404 -0.537 -72.594 1.00 61.72 82 ALA A CA 1
ATOM 599 C C . ALA A 1 82 ? 37.860 -0.482 -72.587 1.00 61.72 82 ALA A C 1
ATOM 601 O O . ALA A 1 82 ? 37.272 0.561 -72.292 1.00 61.72 82 ALA A O 1
ATOM 602 N N . ILE A 1 83 ? 37.197 -1.612 -72.863 1.00 66.88 83 ILE A N 1
ATOM 603 C CA . ILE A 1 83 ? 35.730 -1.737 -72.880 1.00 66.88 83 ILE A CA 1
ATOM 604 C C . ILE A 1 83 ? 35.173 -2.072 -71.487 1.00 66.88 83 ILE A C 1
ATOM 606 O O . ILE A 1 83 ? 34.140 -1.527 -71.085 1.00 66.88 83 ILE A O 1
ATOM 610 N N . LEU A 1 84 ? 35.849 -2.946 -70.733 1.00 68.31 84 LEU A N 1
ATOM 611 C CA . LEU A 1 84 ? 35.407 -3.385 -69.406 1.00 68.31 84 LEU A CA 1
ATOM 612 C C . LEU A 1 84 ? 35.716 -2.366 -68.299 1.00 68.31 84 LEU A C 1
ATOM 614 O O . LEU A 1 84 ? 34.925 -2.232 -67.368 1.00 68.31 84 LEU A O 1
ATOM 618 N N . ALA A 1 85 ? 36.811 -1.602 -68.380 1.00 74.38 85 ALA A N 1
ATOM 619 C CA . ALA A 1 85 ? 37.190 -0.647 -67.332 1.00 74.38 85 ALA A CA 1
ATOM 620 C C . ALA A 1 85 ? 36.117 0.428 -67.046 1.00 74.38 85 ALA A C 1
ATOM 622 O O . ALA A 1 85 ? 35.851 0.691 -65.869 1.00 74.38 85 ALA A O 1
ATOM 623 N N . PRO A 1 86 ? 35.432 1.018 -68.048 1.00 78.31 86 PRO A N 1
ATOM 624 C CA . PRO A 1 86 ? 34.300 1.912 -67.807 1.00 78.31 86 PRO A CA 1
ATOM 625 C C . PRO A 1 86 ? 33.116 1.228 -67.107 1.00 78.31 86 PRO A C 1
ATOM 627 O O . PRO A 1 86 ? 32.475 1.841 -66.254 1.00 78.31 86 PRO A O 1
ATOM 630 N N . GLN A 1 87 ? 32.821 -0.032 -67.446 1.00 82.94 87 GLN A N 1
ATOM 631 C CA . GLN A 1 87 ? 31.724 -0.795 -66.838 1.00 82.94 87 GLN A CA 1
ATOM 632 C C . GLN A 1 87 ? 32.034 -1.129 -65.374 1.00 82.94 87 GLN A C 1
ATOM 634 O O . GLN A 1 87 ? 31.215 -0.867 -64.493 1.00 82.94 87 GLN A O 1
ATOM 639 N N . THR A 1 88 ? 33.247 -1.612 -65.099 1.00 83.06 88 THR A N 1
ATOM 640 C CA . THR A 1 88 ? 33.731 -1.888 -63.741 1.00 83.06 88 THR A CA 1
ATOM 641 C C . THR A 1 88 ? 33.773 -0.618 -62.894 1.00 83.06 88 THR A C 1
ATOM 643 O O . THR A 1 88 ? 33.353 -0.643 -61.741 1.00 83.06 88 THR A O 1
ATOM 646 N N . ARG A 1 89 ? 34.199 0.520 -63.463 1.00 83.06 89 ARG A N 1
ATOM 647 C CA . ARG A 1 89 ? 34.187 1.816 -62.769 1.00 83.06 89 ARG A CA 1
ATOM 648 C C . ARG A 1 89 ? 32.774 2.222 -62.343 1.00 83.06 89 ARG A C 1
ATOM 650 O O . ARG A 1 89 ? 32.589 2.560 -61.180 1.00 83.06 89 ARG A O 1
ATOM 657 N N . ARG A 1 90 ? 31.775 2.113 -63.229 1.00 87.12 90 ARG A N 1
ATOM 658 C CA . ARG A 1 90 ? 30.372 2.410 -62.878 1.00 87.12 90 ARG A CA 1
ATOM 659 C C . ARG A 1 90 ? 29.836 1.496 -61.779 1.00 87.12 90 ARG A C 1
ATOM 661 O O . ARG A 1 90 ? 29.119 1.959 -60.898 1.00 87.12 90 ARG A O 1
ATOM 668 N N . LEU A 1 91 ? 30.167 0.203 -61.823 1.00 90.00 91 LEU A N 1
ATOM 669 C CA . LEU A 1 91 ? 29.769 -0.739 -60.773 1.00 90.00 91 LEU A CA 1
ATOM 670 C C . LEU A 1 91 ? 30.406 -0.373 -59.429 1.00 90.00 91 LEU A C 1
ATOM 672 O O . LEU A 1 91 ? 29.713 -0.376 -58.416 1.00 90.00 91 LEU A O 1
ATOM 676 N N . LEU A 1 92 ? 31.694 -0.016 -59.419 1.00 87.69 92 LEU A N 1
ATOM 677 C CA . LEU A 1 92 ? 32.396 0.430 -58.214 1.00 87.69 92 LEU A CA 1
ATOM 678 C C . LEU A 1 92 ? 31.816 1.735 -57.662 1.00 87.69 92 LEU A C 1
ATOM 680 O O . LEU A 1 92 ? 31.556 1.805 -56.469 1.00 87.69 92 LEU A O 1
ATOM 684 N N . GLU A 1 93 ? 31.539 2.726 -58.511 1.00 87.56 93 GLU A N 1
ATOM 685 C CA . GLU A 1 93 ? 30.864 3.973 -58.117 1.00 87.56 93 GLU A CA 1
ATOM 686 C C . GLU A 1 93 ? 29.477 3.694 -57.520 1.00 87.56 93 GLU A C 1
ATOM 688 O O . GLU A 1 93 ? 29.123 4.247 -56.478 1.00 87.56 93 GLU A O 1
ATOM 693 N N . GLY A 1 94 ? 28.716 2.773 -58.121 1.00 93.50 94 GLY A N 1
ATOM 694 C CA . GLY A 1 94 ? 27.430 2.324 -57.590 1.00 93.50 94 GLY A CA 1
ATOM 695 C C . GLY A 1 94 ? 27.554 1.620 -56.235 1.00 93.50 94 GLY A C 1
ATOM 696 O O . GLY A 1 94 ? 26.736 1.847 -55.346 1.00 93.50 94 GLY A O 1
ATOM 697 N N . VAL A 1 95 ? 28.583 0.791 -56.041 1.00 93.62 95 VAL A N 1
ATOM 698 C CA . VAL A 1 95 ? 28.868 0.147 -54.749 1.00 93.62 95 VAL A CA 1
ATOM 699 C C . VAL A 1 95 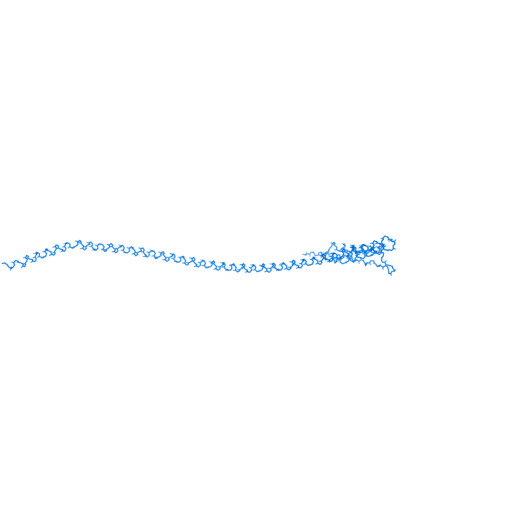? 29.279 1.180 -53.701 1.00 93.62 95 VAL A C 1
ATOM 701 O O . VAL A 1 95 ? 28.749 1.136 -52.596 1.00 93.62 95 VAL A O 1
ATOM 704 N N . THR A 1 96 ? 30.153 2.132 -54.036 1.00 91.81 96 THR A N 1
ATOM 705 C CA . THR A 1 96 ? 30.549 3.219 -53.129 1.00 91.81 96 THR A CA 1
ATOM 706 C C . THR A 1 96 ? 29.340 4.053 -52.713 1.00 91.81 96 THR A C 1
ATOM 708 O O . THR A 1 96 ? 29.103 4.202 -51.522 1.00 91.81 96 THR A O 1
ATOM 711 N N . SER A 1 97 ? 28.497 4.474 -53.661 1.00 93.44 97 SER A N 1
ATOM 712 C CA . SER A 1 97 ? 27.275 5.228 -53.353 1.00 93.44 97 SER A CA 1
ATOM 713 C C . SER A 1 97 ? 26.305 4.445 -52.458 1.00 93.44 97 SER A C 1
ATOM 715 O O . SER A 1 97 ? 25.692 5.016 -51.557 1.00 93.44 97 SER A O 1
ATOM 717 N N . ARG A 1 98 ? 26.184 3.125 -52.657 1.00 96.69 98 ARG A N 1
ATOM 718 C CA . ARG A 1 98 ? 25.380 2.265 -51.773 1.00 96.69 98 ARG A CA 1
ATOM 719 C C . ARG A 1 98 ? 25.976 2.145 -50.374 1.00 96.69 98 ARG A C 1
ATOM 721 O O . ARG A 1 98 ? 25.212 2.109 -49.416 1.00 96.69 98 ARG A O 1
ATOM 728 N N . ILE A 1 99 ? 27.300 2.053 -50.252 1.00 94.69 99 ILE A N 1
ATOM 729 C CA . ILE A 1 99 ? 27.991 2.010 -48.956 1.00 94.69 99 ILE A CA 1
ATOM 730 C C . ILE A 1 99 ? 27.772 3.323 -48.205 1.00 94.69 99 ILE A C 1
ATOM 732 O O . ILE A 1 99 ? 27.370 3.274 -47.045 1.00 94.69 99 ILE A O 1
ATOM 736 N N . ASP A 1 100 ? 27.941 4.465 -48.873 1.00 93.81 100 ASP A N 1
ATOM 737 C CA . ASP A 1 100 ? 27.699 5.785 -48.281 1.00 93.81 100 ASP A CA 1
ATOM 738 C C . ASP A 1 100 ? 26.241 5.907 -47.808 1.00 93.81 100 ASP A C 1
ATOM 740 O O . ASP A 1 100 ? 25.980 6.256 -46.659 1.00 93.81 100 ASP A O 1
ATOM 744 N N . GLY A 1 101 ? 25.279 5.490 -48.642 1.00 96.44 101 GLY A N 1
ATOM 745 C CA . GLY A 1 101 ? 23.861 5.492 -48.276 1.00 96.44 101 GLY A CA 1
ATOM 746 C C . GLY A 1 101 ? 23.521 4.568 -47.098 1.00 96.44 101 GLY A C 1
ATOM 747 O O . GLY A 1 101 ? 22.730 4.942 -46.231 1.00 96.44 101 GLY A O 1
ATOM 748 N N . LEU A 1 102 ? 24.120 3.374 -47.025 1.00 96.50 102 LEU A N 1
ATOM 749 C CA . LEU A 1 102 ? 23.959 2.473 -45.875 1.00 96.50 102 LEU A CA 1
ATOM 750 C C . LEU A 1 102 ? 24.581 3.062 -44.607 1.00 96.50 102 LEU A C 1
ATOM 752 O O . LEU A 1 102 ? 24.020 2.911 -43.521 1.00 96.50 102 LEU A O 1
ATOM 756 N N . GLN A 1 103 ? 25.715 3.747 -44.735 1.00 96.25 103 GLN A N 1
ATOM 757 C CA . GLN A 1 103 ? 26.375 4.396 -43.613 1.00 96.25 103 GLN A CA 1
ATOM 758 C C . GLN A 1 103 ? 25.523 5.545 -43.067 1.00 96.25 103 GLN A C 1
ATOM 760 O O . GLN A 1 103 ? 25.257 5.574 -41.866 1.00 96.25 103 GLN A O 1
ATOM 765 N N . ASP A 1 104 ? 24.987 6.404 -43.932 1.00 95.44 104 ASP A N 1
ATOM 766 C CA . ASP A 1 104 ? 24.057 7.464 -43.535 1.00 95.44 104 ASP A CA 1
ATOM 767 C C . ASP A 1 104 ? 22.802 6.895 -42.861 1.00 95.44 104 ASP A C 1
ATOM 769 O O . ASP A 1 104 ? 22.362 7.383 -41.816 1.00 95.44 104 ASP A O 1
ATOM 773 N N . GLN A 1 105 ? 22.238 5.810 -43.404 1.00 97.19 105 GLN A N 1
ATOM 774 C CA . GLN A 1 105 ? 21.123 5.110 -42.769 1.00 97.19 105 GLN A CA 1
ATOM 775 C C . GLN A 1 105 ? 21.500 4.590 -41.380 1.00 97.19 105 GLN A C 1
ATOM 777 O O . GLN A 1 105 ? 20.733 4.787 -40.439 1.00 97.19 105 GLN A O 1
ATOM 782 N N . HIS A 1 106 ? 22.655 3.948 -41.217 1.00 96.31 106 HIS A N 1
ATOM 783 C CA . HIS A 1 106 ? 23.102 3.441 -39.919 1.00 96.31 106 HIS A CA 1
ATOM 784 C C . HIS A 1 106 ? 23.299 4.561 -38.894 1.00 96.31 106 HIS A C 1
ATOM 786 O O . HIS A 1 106 ? 22.838 4.419 -37.759 1.00 96.31 106 HIS A O 1
ATOM 792 N N . LEU A 1 107 ? 23.912 5.684 -39.283 1.00 96.62 107 LEU A N 1
ATOM 793 C CA . LEU A 1 107 ? 24.048 6.845 -38.401 1.00 96.62 107 LEU A CA 1
ATOM 794 C C . LEU A 1 107 ? 22.677 7.395 -37.985 1.00 96.62 107 LEU A C 1
ATOM 796 O O . LEU A 1 107 ? 22.455 7.657 -36.802 1.00 96.62 107 LEU A O 1
ATOM 800 N N . ASN A 1 108 ? 21.734 7.499 -38.922 1.00 96.81 108 ASN A N 1
ATOM 801 C CA . ASN A 1 108 ? 20.383 7.981 -38.634 1.00 96.81 108 ASN A CA 1
ATOM 802 C C . ASN A 1 108 ? 19.614 7.047 -37.687 1.00 96.81 108 ASN A C 1
ATOM 804 O O . ASN A 1 108 ? 18.968 7.516 -36.748 1.00 96.81 108 ASN A O 1
ATOM 808 N N . HIS A 1 109 ? 19.704 5.727 -37.882 1.00 97.38 109 HIS A N 1
ATOM 809 C CA . HIS A 1 109 ? 19.092 4.757 -36.968 1.00 97.38 109 HIS A CA 1
ATOM 810 C C . HIS A 1 109 ? 19.730 4.817 -35.577 1.00 97.38 109 HIS A C 1
ATOM 812 O O . HIS A 1 109 ? 19.010 4.810 -34.580 1.00 97.38 109 HIS A O 1
ATOM 818 N N . ALA A 1 110 ? 21.060 4.928 -35.492 1.00 97.06 110 ALA A N 1
ATOM 819 C CA . ALA A 1 110 ? 21.763 5.068 -34.220 1.00 97.06 110 ALA A CA 1
ATOM 820 C C . ALA A 1 110 ? 21.335 6.343 -33.474 1.00 97.06 110 ALA A C 1
ATOM 822 O O . ALA A 1 110 ? 21.034 6.286 -32.281 1.00 97.06 110 ALA A O 1
ATOM 823 N N . ALA A 1 111 ? 21.221 7.471 -34.181 1.00 97.00 111 ALA A N 1
ATOM 824 C CA . ALA A 1 111 ? 20.726 8.722 -33.615 1.00 97.00 111 ALA A CA 1
ATOM 825 C C . ALA A 1 111 ? 19.270 8.596 -33.131 1.00 97.00 111 ALA A C 1
ATOM 827 O O . ALA A 1 111 ? 18.948 9.011 -32.017 1.00 97.00 111 ALA A O 1
ATOM 828 N N . ASN A 1 112 ? 18.395 7.962 -33.921 1.00 97.88 112 ASN A N 1
ATOM 829 C CA . ASN A 1 112 ? 17.005 7.724 -33.532 1.00 97.88 112 ASN A CA 1
ATOM 830 C C . ASN A 1 112 ? 16.897 6.836 -32.283 1.00 97.88 112 ASN A C 1
ATOM 832 O O . ASN A 1 112 ? 16.144 7.151 -31.361 1.00 97.88 112 ASN A O 1
ATOM 836 N N . HIS A 1 113 ? 17.662 5.745 -32.233 1.00 97.88 113 HIS A N 1
ATOM 837 C CA . HIS A 1 113 ? 17.704 4.857 -31.075 1.00 97.88 113 HIS A CA 1
ATOM 838 C C . HIS A 1 113 ? 18.217 5.578 -29.831 1.00 97.88 113 HIS A C 1
ATOM 840 O O . HIS A 1 113 ? 17.596 5.456 -28.779 1.00 97.88 113 HIS A O 1
ATOM 846 N N . SER A 1 114 ? 19.277 6.379 -29.960 1.00 98.12 114 SER A N 1
ATOM 847 C CA . SER A 1 114 ? 19.799 7.200 -28.864 1.00 98.12 114 SER A CA 1
ATOM 848 C C . SER A 1 114 ? 18.722 8.138 -28.307 1.00 98.12 114 SER A C 1
ATOM 850 O O . SER A 1 114 ? 18.440 8.128 -27.110 1.00 98.12 114 SER A O 1
ATOM 852 N N . GLN A 1 115 ? 18.004 8.851 -29.180 1.00 97.69 115 GLN A N 1
ATOM 853 C CA . GLN A 1 115 ? 16.927 9.749 -28.759 1.00 97.69 115 GLN A CA 1
ATOM 854 C C . GLN A 1 115 ? 15.776 9.010 -28.062 1.00 97.69 115 GLN A C 1
ATOM 856 O O . GLN A 1 115 ? 15.210 9.497 -27.081 1.00 97.69 115 GLN A O 1
ATOM 861 N N . ARG A 1 116 ? 15.420 7.817 -28.552 1.00 98.19 116 ARG A N 1
ATOM 862 C CA . ARG A 1 116 ? 14.401 6.972 -27.919 1.00 98.19 116 ARG A CA 1
ATOM 863 C C . ARG A 1 116 ? 14.838 6.496 -26.537 1.00 98.19 116 ARG A C 1
ATOM 865 O O . ARG A 1 116 ? 14.002 6.480 -25.639 1.00 98.19 116 ARG A O 1
ATOM 872 N N . LEU A 1 117 ? 16.108 6.128 -26.366 1.00 98.38 117 LEU A N 1
ATOM 873 C CA . LEU A 1 117 ? 16.656 5.713 -25.074 1.00 98.38 117 LEU A CA 1
ATOM 874 C C . LEU A 1 117 ? 16.629 6.862 -24.064 1.00 98.38 117 LEU A C 1
ATOM 876 O O . LEU A 1 117 ? 16.105 6.665 -22.974 1.00 98.38 117 LEU A O 1
ATOM 880 N N . ILE A 1 118 ? 17.027 8.074 -24.463 1.00 98.25 118 ILE A N 1
ATOM 881 C CA . ILE A 1 118 ? 16.909 9.278 -23.620 1.00 98.25 118 ILE A CA 1
ATOM 882 C C . ILE A 1 118 ? 15.452 9.489 -23.171 1.00 98.25 118 ILE A C 1
ATOM 884 O O . ILE A 1 118 ? 15.176 9.751 -22.001 1.00 98.25 118 ILE A O 1
ATOM 888 N N . GLY A 1 119 ? 14.489 9.333 -24.086 1.00 98.31 119 GLY A N 1
ATOM 889 C CA . GLY A 1 119 ? 13.067 9.437 -23.748 1.00 98.31 119 GLY A CA 1
ATOM 890 C C . GLY A 1 119 ? 12.581 8.342 -22.788 1.00 98.31 119 GLY A C 1
ATOM 891 O O . GLY A 1 119 ? 11.715 8.592 -21.948 1.00 98.31 119 GLY A O 1
ATOM 892 N N . VAL A 1 120 ? 13.124 7.125 -22.886 1.00 98.44 120 VAL A N 1
ATOM 893 C CA . VAL A 1 120 ? 12.838 6.035 -21.940 1.00 98.44 120 VAL A CA 1
ATOM 894 C C . VAL A 1 120 ? 13.433 6.339 -20.567 1.00 98.44 120 VAL A C 1
ATOM 896 O O . VAL A 1 120 ? 12.716 6.208 -19.579 1.00 98.44 120 VAL A O 1
ATOM 899 N N . GLU A 1 121 ? 14.680 6.799 -20.496 1.00 98.44 121 GLU A N 1
ATOM 900 C CA . GLU A 1 121 ? 15.348 7.176 -19.244 1.00 98.44 121 GLU A CA 1
ATOM 901 C C . GLU A 1 121 ? 14.568 8.263 -18.498 1.00 98.44 121 GLU A C 1
ATOM 903 O O . GLU A 1 121 ? 14.232 8.087 -17.330 1.00 98.44 121 GLU A O 1
ATOM 908 N N . GLN A 1 122 ? 14.155 9.331 -19.189 1.00 98.19 122 GLN A N 1
ATOM 909 C CA . GLN A 1 122 ? 13.337 10.395 -18.592 1.00 98.19 122 GLN A CA 1
ATOM 910 C C . GLN A 1 122 ? 12.010 9.869 -18.028 1.00 98.19 122 GLN A C 1
ATOM 912 O O . GLN A 1 122 ? 11.574 10.271 -16.946 1.00 98.19 122 GLN A O 1
ATOM 917 N N . ARG A 1 123 ? 11.353 8.952 -18.750 1.00 98.25 123 ARG A N 1
ATOM 918 C CA . ARG A 1 123 ? 10.114 8.319 -18.279 1.00 98.25 123 ARG A CA 1
ATOM 919 C C . ARG A 1 123 ? 10.357 7.447 -17.054 1.00 98.25 123 ARG A C 1
ATOM 921 O O . ARG A 1 123 ? 9.514 7.455 -16.161 1.00 98.25 123 ARG A O 1
ATOM 928 N N . LEU A 1 124 ? 11.468 6.712 -17.009 1.00 98.50 124 LEU A N 1
ATOM 929 C CA . LEU A 1 124 ? 11.841 5.890 -15.858 1.00 98.50 124 LEU A CA 1
ATOM 930 C C . LEU A 1 124 ? 12.116 6.759 -14.629 1.00 98.50 124 LEU A C 1
ATOM 932 O O . LEU A 1 124 ? 11.522 6.497 -13.588 1.00 98.50 124 LEU A O 1
ATOM 936 N N . THR A 1 125 ? 12.854 7.863 -14.768 1.00 98.38 125 THR A N 1
ATOM 937 C CA . THR A 1 125 ? 13.033 8.842 -13.681 1.00 98.38 125 THR A CA 1
ATOM 938 C C . THR A 1 125 ? 11.694 9.391 -13.178 1.00 98.38 125 THR A C 1
ATOM 940 O O . THR A 1 125 ? 11.469 9.507 -11.974 1.00 98.38 125 THR A O 1
ATOM 943 N N . GLY A 1 126 ? 10.753 9.687 -14.082 1.00 98.44 126 GLY A N 1
ATOM 944 C CA . GLY A 1 126 ? 9.404 10.112 -13.695 1.00 98.44 126 GLY A CA 1
ATOM 945 C C . GLY A 1 126 ? 8.605 9.024 -12.961 1.00 98.44 126 GLY A C 1
ATOM 946 O O . GLY A 1 126 ? 7.815 9.330 -12.067 1.00 98.44 126 GLY A O 1
ATOM 947 N N . VAL A 1 127 ? 8.796 7.749 -13.313 1.00 98.62 127 VAL A N 1
ATOM 948 C CA . VAL A 1 127 ? 8.190 6.614 -12.600 1.00 98.62 127 VAL A CA 1
ATOM 949 C C . VAL A 1 127 ? 8.795 6.461 -11.205 1.00 98.62 127 VAL A C 1
ATOM 951 O O . VAL A 1 127 ? 8.034 6.321 -10.252 1.00 98.62 127 VAL A O 1
ATOM 954 N N . GLU A 1 128 ? 10.117 6.553 -11.066 1.00 98.56 128 GLU A N 1
ATOM 955 C CA . GLU A 1 128 ? 10.812 6.488 -9.773 1.00 98.56 128 GLU A CA 1
ATOM 956 C C . GLU A 1 128 ? 10.303 7.565 -8.809 1.00 98.56 128 GLU A C 1
ATOM 958 O O . GLU A 1 128 ? 9.875 7.248 -7.702 1.00 98.56 128 GLU A O 1
ATOM 963 N N . GLN A 1 129 ? 10.215 8.822 -9.259 1.00 98.38 129 GLN A N 1
ATOM 964 C CA . GLN A 1 129 ? 9.681 9.921 -8.443 1.00 98.38 129 GLN A CA 1
ATOM 965 C C . GLN A 1 129 ? 8.240 9.665 -7.979 1.00 98.38 129 GLN A C 1
ATOM 967 O O . GLN A 1 129 ? 7.883 9.934 -6.829 1.00 98.38 129 GLN A O 1
ATOM 972 N N . ARG A 1 130 ? 7.392 9.131 -8.868 1.00 98.38 130 ARG A N 1
ATOM 973 C CA . ARG A 1 130 ? 6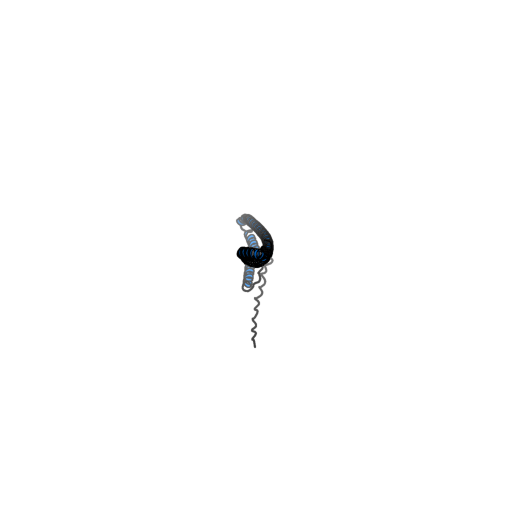.008 8.778 -8.524 1.00 98.38 130 ARG A CA 1
ATOM 974 C C . ARG A 1 130 ? 5.949 7.650 -7.503 1.00 98.38 130 ARG A C 1
ATOM 976 O O . ARG A 1 130 ? 5.099 7.712 -6.617 1.00 98.38 130 ARG A O 1
ATOM 983 N N . LEU A 1 131 ? 6.813 6.644 -7.622 1.00 98.56 131 LEU A N 1
ATOM 984 C CA . LEU A 1 131 ? 6.886 5.534 -6.673 1.00 98.56 131 LEU A CA 1
ATOM 985 C C . LEU A 1 131 ? 7.330 6.019 -5.292 1.00 98.56 131 LEU A C 1
ATOM 987 O O . LEU A 1 131 ? 6.640 5.725 -4.321 1.00 98.56 131 LEU A O 1
ATOM 991 N N . THR A 1 132 ? 8.347 6.878 -5.209 1.00 98.38 132 THR A N 1
ATOM 992 C CA . THR A 1 132 ? 8.738 7.521 -3.944 1.00 98.38 132 THR A CA 1
ATOM 993 C C . THR A 1 132 ? 7.580 8.305 -3.315 1.00 98.38 132 THR A C 1
ATOM 995 O O . THR A 1 132 ? 7.336 8.220 -2.112 1.00 98.38 132 THR A O 1
ATOM 998 N N . GLY A 1 133 ? 6.803 9.036 -4.121 1.00 98.62 133 GLY A N 1
ATOM 999 C CA . GLY A 1 133 ? 5.605 9.728 -3.635 1.00 98.62 133 GLY A CA 1
ATOM 1000 C C . GLY A 1 133 ? 4.504 8.778 -3.139 1.00 98.62 133 GLY A C 1
ATOM 1001 O O . GLY A 1 133 ? 3.780 9.103 -2.197 1.00 98.62 133 GLY A O 1
ATOM 1002 N N . VAL A 1 134 ? 4.361 7.597 -3.748 1.00 98.62 134 VAL A N 1
ATOM 1003 C CA . VAL A 1 134 ? 3.437 6.552 -3.279 1.00 98.62 134 VAL A CA 1
ATOM 1004 C C . VAL A 1 134 ? 3.910 5.965 -1.950 1.00 98.62 134 VAL A C 1
ATOM 1006 O O . VAL A 1 134 ? 3.097 5.859 -1.035 1.00 98.62 134 VAL A O 1
ATOM 1009 N N . GLU A 1 135 ? 5.197 5.653 -1.810 1.00 98.62 135 GLU A N 1
ATOM 1010 C CA . GLU A 1 135 ? 5.785 5.128 -0.570 1.00 98.62 135 GLU A CA 1
ATOM 1011 C C . GLU A 1 135 ? 5.551 6.081 0.608 1.00 98.62 135 GLU A C 1
ATOM 1013 O O . GLU A 1 135 ? 5.009 5.672 1.633 1.00 98.62 135 GLU A O 1
ATOM 1018 N N . GLN A 1 136 ? 5.825 7.378 0.433 1.00 98.50 136 GLN A N 1
ATOM 1019 C CA . GLN A 1 136 ? 5.575 8.393 1.465 1.00 98.50 136 GLN A CA 1
ATOM 1020 C C . GLN A 1 136 ? 4.101 8.453 1.891 1.00 98.50 136 GLN A C 1
ATOM 1022 O O . GLN A 1 136 ? 3.784 8.576 3.077 1.00 98.50 136 GLN A O 1
ATOM 1027 N N . ARG A 1 137 ? 3.177 8.358 0.927 1.00 98.50 137 ARG A N 1
ATOM 1028 C CA . ARG A 1 137 ? 1.737 8.343 1.216 1.00 98.50 137 ARG A CA 1
ATOM 1029 C C . ARG A 1 137 ? 1.331 7.092 1.985 1.00 98.50 137 ARG A C 1
ATOM 1031 O O . ARG A 1 137 ? 0.493 7.206 2.875 1.00 98.50 137 ARG A O 1
ATOM 1038 N N . LEU A 1 138 ? 1.899 5.933 1.652 1.00 98.62 138 LEU A N 1
ATOM 1039 C CA . LEU A 1 138 ? 1.630 4.683 2.361 1.00 98.62 138 LEU A CA 1
ATOM 1040 C C . LEU A 1 138 ? 2.130 4.748 3.805 1.00 98.62 138 LEU A C 1
ATOM 1042 O O . LEU A 1 138 ? 1.343 4.470 4.704 1.00 98.62 138 LEU A O 1
ATOM 1046 N N . THR A 1 139 ? 3.338 5.263 4.047 1.00 98.50 139 THR A N 1
ATOM 1047 C CA . THR A 1 139 ? 3.831 5.516 5.413 1.00 98.50 139 THR A CA 1
ATOM 1048 C C . THR A 1 139 ? 2.892 6.439 6.198 1.00 98.50 139 THR A C 1
ATOM 1050 O O . THR A 1 139 ? 2.580 6.185 7.361 1.00 98.50 139 THR A O 1
ATOM 1053 N N . GLY A 1 140 ? 2.375 7.501 5.568 1.00 98.62 140 GLY A N 1
ATOM 1054 C CA . GLY A 1 140 ? 1.394 8.385 6.207 1.00 98.62 140 GLY A CA 1
ATOM 1055 C C . GLY A 1 140 ? 0.053 7.701 6.512 1.00 98.62 140 GLY A C 1
ATOM 1056 O O . GLY A 1 140 ? -0.597 8.022 7.508 1.00 98.62 140 GLY A O 1
ATOM 1057 N N . VAL A 1 141 ? -0.381 6.751 5.678 1.00 98.69 141 VAL A N 1
ATOM 1058 C CA . VAL A 1 141 ? -1.580 5.937 5.938 1.00 98.69 141 VAL A CA 1
ATOM 1059 C C . VAL A 1 141 ? -1.349 4.987 7.111 1.00 98.69 141 VAL A C 1
ATOM 1061 O O . VAL A 1 141 ? -2.203 4.927 7.993 1.00 98.69 141 VAL A O 1
ATOM 1064 N N . GLU A 1 142 ? -0.204 4.308 7.167 1.00 98.69 142 GLU A N 1
ATOM 1065 C CA . GLU A 1 142 ? 0.159 3.403 8.266 1.00 98.69 142 GLU A CA 1
ATOM 1066 C C . GLU A 1 142 ? 0.135 4.127 9.617 1.00 98.69 142 GLU A C 1
ATOM 1068 O O . GLU A 1 142 ? -0.548 3.689 10.540 1.00 98.69 142 GLU A O 1
ATOM 1073 N N . GLN A 1 143 ? 0.766 5.303 9.710 1.00 98.56 143 GLN A N 1
ATOM 1074 C CA . GLN A 1 143 ? 0.761 6.114 10.935 1.00 98.56 143 GLN A CA 1
ATOM 1075 C C . GLN A 1 143 ? -0.655 6.494 11.388 1.00 98.56 143 GLN A C 1
ATOM 1077 O O . GLN A 1 143 ? -0.978 6.452 12.577 1.00 98.56 143 GLN A O 1
ATOM 1082 N N . ARG A 1 144 ? -1.526 6.862 10.439 1.00 98.56 144 ARG A N 1
ATOM 1083 C CA . ARG A 1 144 ? -2.925 7.194 10.741 1.00 98.56 144 ARG A CA 1
ATOM 1084 C C . ARG A 1 144 ? -3.702 5.980 11.235 1.00 98.56 144 ARG A C 1
ATOM 1086 O O . ARG A 1 144 ? -4.519 6.142 12.138 1.00 98.56 144 ARG A O 1
ATOM 1093 N N . LEU A 1 145 ? -3.467 4.801 10.660 1.00 98.69 145 LEU A N 1
ATOM 1094 C CA . LEU A 1 145 ? -4.115 3.564 11.092 1.00 98.69 145 LEU A CA 1
ATOM 1095 C C . LEU A 1 145 ? -3.683 3.182 12.507 1.00 98.69 145 LEU A C 1
ATOM 1097 O O . LEU A 1 145 ? -4.553 2.948 13.338 1.00 98.69 145 LEU A O 1
ATOM 1101 N N . THR A 1 146 ? -2.392 3.277 12.829 1.00 98.56 146 THR A N 1
ATOM 1102 C CA . THR A 1 146 ? -1.906 3.090 14.206 1.00 98.56 146 THR A CA 1
ATOM 1103 C C . THR A 1 146 ? -2.575 4.059 15.188 1.00 98.56 146 THR A C 1
ATOM 1105 O O . THR A 1 146 ? -2.988 3.666 16.277 1.00 98.56 146 THR A O 1
ATOM 1108 N N . GLY A 1 147 ? -2.752 5.329 14.805 1.00 98.69 147 GLY A N 1
ATOM 1109 C CA . GLY A 1 147 ? -3.478 6.300 15.631 1.00 98.69 147 GLY A CA 1
ATOM 1110 C C . GLY A 1 147 ? -4.966 5.966 15.813 1.00 98.69 147 GLY A C 1
ATOM 1111 O O . GLY A 1 147 ? -5.537 6.225 16.872 1.00 98.69 147 GLY A O 1
ATOM 1112 N N . VAL A 1 148 ? -5.615 5.384 14.799 1.00 98.75 148 VAL A N 1
ATOM 1113 C CA . VAL A 1 148 ? -7.002 4.902 14.904 1.00 98.75 148 VAL A CA 1
ATOM 1114 C C . VAL A 1 148 ? -7.089 3.694 15.834 1.00 98.75 148 VAL A C 1
ATOM 1116 O O . VAL A 1 148 ? -7.963 3.681 16.697 1.00 98.75 148 VAL A O 1
ATOM 1119 N N . GLU A 1 149 ? -6.179 2.728 15.711 1.00 98.75 149 GLU A N 1
ATOM 1120 C CA . GLU A 1 149 ? -6.115 1.549 16.582 1.00 98.75 149 GLU A CA 1
ATOM 1121 C C . GLU A 1 149 ? -5.983 1.954 18.053 1.00 98.75 149 GLU A C 1
ATOM 1123 O O . GLU A 1 149 ? -6.787 1.532 18.878 1.00 98.75 149 GLU A O 1
ATOM 1128 N N . GLN A 1 150 ? -5.060 2.866 18.378 1.00 98.56 150 GLN A N 1
ATOM 1129 C CA . GLN A 1 150 ? -4.890 3.372 19.747 1.00 98.56 150 GLN A CA 1
ATOM 1130 C C . GLN A 1 150 ? -6.165 4.016 20.306 1.00 98.56 150 GLN A C 1
ATOM 1132 O O . GLN A 1 150 ? -6.526 3.796 21.463 1.00 98.56 150 GLN A O 1
ATOM 1137 N N . ARG A 1 151 ? -6.870 4.807 19.486 1.00 98.56 151 ARG A N 1
ATOM 1138 C CA . ARG A 1 151 ? -8.132 5.441 19.891 1.00 98.56 151 ARG A CA 1
ATOM 1139 C C . ARG A 1 151 ? -9.233 4.413 20.127 1.00 98.56 151 ARG A C 1
ATOM 1141 O O . ARG A 1 151 ? -10.000 4.580 21.070 1.00 98.56 151 ARG A O 1
ATOM 1148 N N . LEU A 1 152 ? -9.316 3.376 19.295 1.00 98.69 152 LEU A N 1
ATOM 1149 C CA . LEU A 1 152 ? -10.290 2.300 19.472 1.00 98.69 152 LEU A CA 1
ATOM 1150 C C . LEU A 1 152 ? -10.019 1.516 20.756 1.00 98.69 152 LEU A C 1
ATOM 1152 O O . LEU A 1 152 ? -10.951 1.334 21.531 1.00 98.69 152 LEU A O 1
ATOM 1156 N N . THR A 1 153 ? -8.762 1.182 21.054 1.00 98.56 153 THR A N 1
ATOM 1157 C CA . THR A 1 153 ? -8.383 0.562 22.335 1.00 98.56 153 THR A CA 1
ATOM 1158 C C . THR A 1 153 ? -8.799 1.423 23.536 1.00 98.56 153 THR A C 1
ATOM 1160 O O . THR A 1 153 ? -9.292 0.910 24.544 1.00 98.56 153 THR A O 1
ATOM 1163 N N . GLY A 1 154 ? -8.640 2.749 23.434 1.00 98.62 154 GLY A N 1
ATOM 1164 C CA . GLY A 1 154 ? -9.110 3.688 24.456 1.00 98.62 154 GLY A CA 1
ATOM 1165 C C . GLY A 1 154 ? -10.628 3.628 24.652 1.00 98.62 154 GLY A C 1
ATOM 1166 O O . GLY A 1 154 ? -11.100 3.443 25.771 1.00 98.62 154 GLY A O 1
ATOM 1167 N N . VAL A 1 155 ? -11.390 3.689 23.557 1.00 98.69 155 VAL A N 1
ATOM 1168 C CA . VAL A 1 155 ? -12.860 3.588 23.583 1.00 98.69 155 VAL A CA 1
ATOM 1169 C C . VAL A 1 155 ? -13.331 2.245 24.148 1.00 98.69 155 VAL A C 1
ATOM 1171 O O . VAL A 1 155 ? -14.277 2.207 24.932 1.00 98.69 155 VAL A O 1
ATOM 1174 N N . GLU A 1 156 ? -12.684 1.137 23.790 1.00 98.69 156 GLU A N 1
ATOM 1175 C CA . GLU A 1 156 ? -13.001 -0.189 24.334 1.00 98.69 156 GLU A CA 1
ATOM 1176 C C . GLU A 1 156 ? -12.807 -0.241 25.853 1.00 98.69 156 GLU A C 1
ATOM 1178 O O . GLU A 1 156 ? -13.647 -0.796 26.567 1.00 98.69 156 GLU A O 1
ATOM 1183 N N . THR A 1 157 ? -11.742 0.392 26.350 1.00 98.56 157 THR A N 1
ATOM 1184 C CA . THR A 1 157 ? -11.452 0.494 27.785 1.00 98.56 157 THR A CA 1
ATOM 1185 C C . THR A 1 157 ? -12.512 1.328 28.510 1.00 98.56 157 THR A C 1
ATOM 1187 O O . THR A 1 157 ? -13.048 0.888 29.527 1.00 98.56 157 THR A O 1
ATOM 1190 N N . GLU A 1 158 ? -12.874 2.497 27.974 1.00 98.69 158 GLU A N 1
ATOM 1191 C CA . GLU A 1 158 ? -13.930 3.346 28.544 1.00 98.69 158 GLU A CA 1
ATOM 1192 C C . GLU A 1 158 ? -15.287 2.627 28.565 1.00 98.69 158 GLU A C 1
ATOM 1194 O O . GLU A 1 158 ? -16.004 2.655 29.567 1.00 98.69 158 GLU A O 1
ATOM 1199 N N . LEU A 1 159 ? -15.636 1.914 27.490 1.00 98.69 159 LEU A N 1
ATOM 1200 C CA . LEU A 1 159 ? -16.867 1.124 27.431 1.00 98.69 159 LEU A CA 1
ATOM 1201 C C . LEU A 1 159 ? -16.873 -0.025 28.442 1.00 98.69 159 LEU A C 1
ATOM 1203 O O . LEU A 1 159 ? -17.933 -0.339 28.989 1.00 98.69 159 LEU A O 1
ATOM 1207 N N . ALA A 1 160 ? -15.727 -0.658 28.697 1.00 98.62 160 ALA A N 1
ATOM 1208 C CA . ALA A 1 160 ? -15.609 -1.680 29.731 1.00 98.62 160 ALA A CA 1
ATOM 1209 C C . ALA A 1 160 ? -15.873 -1.094 31.128 1.00 98.62 160 ALA A C 1
ATOM 1211 O O . ALA A 1 160 ? -16.682 -1.650 31.869 1.00 98.62 160 ALA A O 1
ATOM 1212 N N . GLN A 1 161 ? -15.288 0.067 31.440 1.00 98.69 161 GLN A N 1
ATOM 1213 C CA . GLN A 1 161 ? -15.518 0.770 32.709 1.00 98.69 161 GLN A CA 1
ATOM 1214 C C . GLN A 1 161 ? -16.985 1.179 32.876 1.00 98.69 161 GLN A C 1
ATOM 1216 O O . GLN A 1 161 ? -17.594 0.914 33.909 1.00 98.69 161 GLN A O 1
ATOM 1221 N N . ILE A 1 162 ? -17.601 1.751 31.835 1.00 98.69 162 ILE A N 1
ATOM 1222 C CA . ILE A 1 162 ? -19.024 2.116 31.862 1.00 98.69 162 ILE A CA 1
ATOM 1223 C C . ILE A 1 162 ? -19.901 0.882 32.104 1.00 98.69 162 ILE A C 1
ATOM 1225 O O . ILE A 1 162 ? -20.860 0.947 32.874 1.00 98.69 162 ILE A O 1
ATOM 1229 N N . ARG A 1 163 ? -19.593 -0.254 31.464 1.00 98.75 163 ARG A N 1
ATOM 1230 C CA . ARG A 1 163 ? -20.332 -1.507 31.686 1.00 98.75 163 ARG A CA 1
ATOM 1231 C C . ARG A 1 163 ? -20.247 -1.962 33.139 1.00 98.75 163 ARG A C 1
ATOM 1233 O O . ARG A 1 163 ? -21.274 -2.361 33.683 1.00 98.75 163 ARG A O 1
ATOM 1240 N N . GLU A 1 164 ? -19.069 -1.887 33.750 1.00 98.62 164 GLU A N 1
ATOM 1241 C CA . GLU A 1 164 ? -18.868 -2.220 35.162 1.00 98.62 164 GLU A CA 1
ATOM 1242 C C . GLU A 1 164 ? -19.675 -1.288 36.075 1.00 98.62 164 GLU A C 1
ATOM 1244 O O . GLU A 1 164 ? -20.486 -1.765 36.870 1.00 98.62 164 GLU A O 1
ATOM 1249 N N . SER A 1 165 ? -19.578 0.033 35.882 1.00 98.56 165 SER A N 1
ATOM 1250 C CA . SER A 1 165 ? -20.355 1.004 36.665 1.00 98.56 165 SER A CA 1
ATOM 1251 C C . SER A 1 165 ? -21.868 0.790 36.530 1.00 98.56 165 SER A C 1
ATOM 1253 O O . SER A 1 165 ? -22.611 0.890 37.505 1.00 98.56 165 SER A O 1
ATOM 1255 N N . VAL A 1 166 ? -22.360 0.452 35.333 1.00 98.62 166 VAL A N 1
ATOM 1256 C CA . VAL A 1 166 ? -23.783 0.139 35.119 1.00 98.62 166 VAL A CA 1
ATOM 1257 C C . VAL A 1 166 ? -24.193 -1.145 35.843 1.00 98.62 166 VAL A C 1
ATOM 1259 O O . VAL A 1 166 ? -25.309 -1.216 36.363 1.00 98.62 166 VAL A O 1
ATOM 1262 N N . GLN A 1 167 ? -23.333 -2.166 35.886 1.00 98.56 167 GLN A N 1
ATOM 1263 C CA . GLN A 1 167 ? -23.609 -3.383 36.653 1.00 98.56 167 GLN A CA 1
ATOM 1264 C C . GLN A 1 167 ? -23.665 -3.102 38.154 1.00 98.56 167 GLN A C 1
ATOM 1266 O O . GLN A 1 167 ? -24.587 -3.579 38.819 1.00 98.56 167 GLN A O 1
ATOM 1271 N N . GLU A 1 168 ? -22.750 -2.285 38.671 1.00 98.62 168 GLU A N 1
ATOM 1272 C CA . GLU A 1 168 ? -22.750 -1.877 40.074 1.00 98.62 168 GLU A CA 1
ATOM 1273 C C . GLU A 1 168 ? -24.028 -1.109 40.435 1.00 98.62 168 GLU A C 1
ATOM 1275 O O . GLU A 1 168 ? -24.733 -1.484 41.374 1.00 98.62 168 GLU A O 1
ATOM 1280 N N . LEU A 1 169 ? -24.396 -0.101 39.637 1.00 98.56 169 LEU A N 1
ATOM 1281 C CA . LEU A 1 169 ? -25.631 0.666 39.834 1.00 98.56 169 LEU A CA 1
ATOM 1282 C C . LEU A 1 169 ? -26.880 -0.223 39.787 1.00 98.56 169 LEU A C 1
ATOM 1284 O O . LEU A 1 169 ? -27.807 -0.040 40.579 1.00 98.56 169 LEU A O 1
ATOM 1288 N N . ARG A 1 170 ? -26.915 -1.218 38.891 1.00 98.62 170 ARG A N 1
ATOM 1289 C CA . ARG A 1 170 ? -27.996 -2.217 38.866 1.00 98.62 170 ARG A CA 1
ATOM 1290 C C . ARG A 1 170 ? -28.030 -3.042 40.150 1.00 98.62 170 ARG A C 1
ATOM 1292 O O . ARG A 1 170 ? -29.112 -3.256 40.689 1.00 98.62 170 ARG A O 1
ATOM 1299 N N . GLY A 1 171 ? -26.875 -3.472 40.654 1.00 98.25 171 GLY A N 1
ATOM 1300 C CA . GLY A 1 171 ? -26.767 -4.179 41.930 1.00 98.25 171 GLY A CA 1
ATOM 1301 C C . GLY A 1 171 ? -27.303 -3.348 43.097 1.00 98.25 171 GLY A C 1
ATOM 1302 O O . GLY A 1 171 ? -28.166 -3.813 43.839 1.00 98.25 171 GLY A O 1
ATOM 1303 N N . GLN A 1 172 ? -26.871 -2.090 43.205 1.00 98.44 172 GLN A N 1
ATOM 1304 C CA . GLN A 1 172 ? -27.356 -1.149 44.220 1.00 98.44 172 GLN A CA 1
ATOM 1305 C C . GLN A 1 172 ? -28.875 -0.933 44.122 1.00 98.44 172 GLN A C 1
ATOM 1307 O O . GLN A 1 172 ? -29.572 -0.943 45.137 1.00 98.44 172 GLN A O 1
ATOM 1312 N N . SER A 1 173 ? -29.405 -0.790 42.902 1.00 98.50 173 SER A N 1
ATOM 1313 C CA . SER A 1 173 ? -30.843 -0.641 42.664 1.00 98.50 173 SER A CA 1
ATOM 1314 C C . SER A 1 173 ? -31.635 -1.864 43.134 1.00 98.50 173 SER A C 1
ATOM 1316 O O . SER A 1 173 ? -32.640 -1.700 43.824 1.00 98.50 173 SER A O 1
ATOM 1318 N N . ASN A 1 174 ? -31.156 -3.078 42.849 1.00 98.44 174 ASN A N 1
ATOM 1319 C CA . ASN A 1 174 ? -31.789 -4.314 43.313 1.00 98.44 174 ASN A CA 1
ATOM 1320 C C . ASN A 1 174 ? -31.818 -4.394 44.846 1.00 98.44 174 ASN A C 1
ATOM 1322 O O . ASN A 1 174 ? -32.857 -4.708 45.425 1.00 98.44 174 ASN A O 1
ATOM 1326 N N . THR A 1 175 ? -30.711 -4.057 45.514 1.00 98.38 175 THR A N 1
ATOM 1327 C CA . THR A 1 175 ? -30.654 -4.003 46.983 1.00 98.38 175 THR A CA 1
ATOM 1328 C C . THR A 1 175 ? -31.650 -2.987 47.537 1.00 98.38 175 THR A C 1
ATOM 1330 O O . THR A 1 175 ? -32.381 -3.282 48.480 1.00 98.38 175 THR A O 1
ATOM 1333 N N . MET A 1 176 ? -31.738 -1.802 46.930 1.00 98.31 176 MET A N 1
ATOM 1334 C CA . MET A 1 176 ? -32.695 -0.780 47.355 1.00 98.31 176 MET A CA 1
ATOM 1335 C C . MET A 1 176 ? -34.146 -1.235 47.157 1.00 98.31 176 MET A C 1
ATOM 1337 O O . MET A 1 176 ? -34.973 -1.027 48.041 1.00 98.31 176 MET A O 1
ATOM 1341 N N . GLN A 1 177 ? -34.456 -1.911 46.048 1.00 98.38 177 GLN A N 1
ATOM 1342 C CA . GLN A 1 177 ? -35.775 -2.509 45.821 1.00 98.38 177 GLN A CA 1
ATOM 1343 C C . GLN A 1 177 ? -36.114 -3.569 46.880 1.00 98.38 177 GLN A C 1
ATOM 1345 O O . GLN A 1 177 ? -37.239 -3.588 47.379 1.00 98.38 177 GLN A O 1
ATOM 1350 N N . GLN A 1 178 ? -35.151 -4.413 47.264 1.00 98.19 178 GLN A N 1
ATOM 1351 C CA . GLN A 1 178 ? -35.336 -5.410 48.324 1.00 98.19 178 GLN A CA 1
ATOM 1352 C C . GLN A 1 178 ? -35.595 -4.760 49.688 1.00 98.19 178 GLN A C 1
ATOM 1354 O O . GLN A 1 178 ? -36.545 -5.142 50.369 1.00 98.19 178 GLN A O 1
ATOM 1359 N N . LEU A 1 179 ? -34.806 -3.749 50.064 1.00 98.31 179 LEU A N 1
ATOM 1360 C CA . LEU A 1 179 ? -34.991 -3.016 51.320 1.00 98.31 179 LEU A CA 1
ATOM 1361 C C . LEU A 1 179 ? -36.348 -2.307 51.369 1.00 98.31 179 LEU A C 1
ATOM 1363 O O . LEU A 1 179 ? -37.040 -2.376 52.382 1.00 98.31 179 LEU A O 1
ATOM 1367 N N . LEU A 1 180 ? -36.765 -1.672 50.270 1.00 98.19 180 LEU A N 1
ATOM 1368 C CA . LEU A 1 180 ? -38.090 -1.058 50.173 1.00 98.19 180 LEU A CA 1
ATOM 1369 C C . LEU A 1 180 ? -39.201 -2.094 50.345 1.00 98.19 180 LEU A C 1
ATOM 1371 O O . LEU A 1 180 ? -40.138 -1.855 51.105 1.00 98.19 180 LEU A O 1
ATOM 1375 N N . HIS A 1 181 ? -39.087 -3.256 49.694 1.00 98.19 181 HIS A N 1
ATOM 1376 C CA . HIS A 1 181 ? -40.053 -4.336 49.874 1.00 98.19 181 HIS A CA 1
ATOM 1377 C C . HIS A 1 181 ? -40.113 -4.790 51.338 1.00 98.19 181 HIS A C 1
ATOM 1379 O O . HIS A 1 181 ? -41.200 -4.934 51.889 1.00 98.19 181 HIS A O 1
ATOM 1385 N N . GLN A 1 182 ? -38.961 -4.946 51.994 1.00 98.19 182 GLN A N 1
ATOM 1386 C CA . GLN A 1 182 ? -38.879 -5.357 53.394 1.00 98.19 182 GLN A CA 1
ATOM 1387 C C . GLN A 1 182 ? -39.516 -4.337 54.349 1.00 98.19 182 GLN A C 1
ATOM 1389 O O . GLN A 1 182 ? -40.266 -4.729 55.241 1.00 98.19 182 GLN A O 1
ATOM 1394 N N . ILE A 1 183 ? -39.276 -3.038 54.140 1.00 98.06 183 ILE A N 1
ATOM 1395 C CA . ILE A 1 183 ? -39.896 -1.965 54.932 1.00 98.06 183 ILE A CA 1
ATOM 1396 C C . ILE A 1 183 ? -41.416 -1.986 54.763 1.00 98.06 183 ILE A C 1
ATOM 1398 O O . ILE A 1 183 ? -42.141 -1.920 55.754 1.00 98.06 183 ILE A O 1
ATOM 1402 N N . VAL A 1 184 ? -41.903 -2.107 53.524 1.00 97.94 184 VAL A N 1
ATOM 1403 C CA . VAL A 1 184 ? -43.345 -2.162 53.246 1.00 97.94 184 VAL A CA 1
ATOM 1404 C C . VAL A 1 184 ? -43.983 -3.373 53.928 1.00 97.94 184 VAL A C 1
ATOM 1406 O O . VAL A 1 184 ? -45.028 -3.220 54.555 1.00 97.94 184 VAL A O 1
ATOM 1409 N N . GLN A 1 185 ? -43.351 -4.551 53.875 1.00 97.25 185 GLN A N 1
ATOM 1410 C CA . GLN A 1 185 ? -43.847 -5.742 54.577 1.00 97.25 185 GLN A CA 1
ATOM 1411 C C . GLN A 1 185 ? -43.883 -5.530 56.092 1.00 97.25 185 GLN A C 1
ATOM 1413 O O . GLN A 1 185 ? -44.918 -5.736 56.714 1.00 97.25 185 GLN A O 1
ATOM 1418 N N . GLN A 1 186 ? -42.800 -5.015 56.680 1.00 97.12 186 GLN A N 1
ATOM 1419 C CA . GLN A 1 186 ? -42.740 -4.744 58.117 1.00 97.12 186 GLN A CA 1
ATOM 1420 C C . GLN A 1 186 ? -43.833 -3.759 58.568 1.00 97.12 186 GLN A C 1
ATOM 1422 O O . GLN A 1 186 ? -44.438 -3.936 59.630 1.00 97.12 186 GLN A O 1
ATOM 1427 N N . GLN A 1 187 ? -44.102 -2.722 57.769 1.00 95.94 187 GLN A N 1
ATOM 1428 C CA . GLN A 1 187 ? -45.198 -1.787 58.024 1.00 95.94 187 GLN A CA 1
ATOM 1429 C C . GLN A 1 187 ? -46.561 -2.484 57.946 1.00 95.94 187 GLN A C 1
ATOM 1431 O O . GLN A 1 187 ? -47.399 -2.281 58.827 1.00 95.94 187 GLN A O 1
ATOM 1436 N N . ASN A 1 188 ? -46.769 -3.324 56.931 1.00 96.50 188 ASN A N 1
ATOM 1437 C CA . ASN A 1 188 ? -48.026 -4.037 56.725 1.00 96.50 188 ASN A CA 1
ATOM 1438 C C . ASN A 1 188 ? -48.308 -5.055 57.845 1.00 96.50 188 ASN A C 1
ATOM 1440 O O . ASN A 1 188 ? -49.442 -5.150 58.311 1.00 96.50 188 ASN A O 1
ATOM 1444 N N . ASP A 1 189 ? -47.271 -5.729 58.346 1.00 96.12 189 ASP A N 1
ATOM 1445 C CA . ASP A 1 189 ? -47.355 -6.681 59.461 1.00 96.12 189 ASP A CA 1
ATOM 1446 C C . ASP A 1 189 ? -47.604 -5.994 60.817 1.00 96.12 189 ASP A C 1
ATOM 1448 O O . ASP A 1 189 ? -48.227 -6.566 61.712 1.00 96.12 189 ASP A O 1
ATOM 1452 N N . SER A 1 190 ? -47.145 -4.748 60.987 1.00 96.25 190 SER A N 1
ATOM 1453 C CA . SER A 1 190 ? -47.307 -3.993 62.240 1.00 96.25 190 SER A CA 1
ATOM 1454 C C . SER A 1 190 ? -48.691 -3.338 62.375 1.00 96.25 190 SER A C 1
ATOM 1456 O O . SER A 1 190 ? -49.165 -3.118 63.493 1.00 96.25 190 SER A O 1
ATOM 1458 N N . LEU A 1 191 ? -49.356 -3.028 61.253 1.00 96.56 191 LEU A N 1
ATOM 1459 C CA . LEU A 1 191 ? -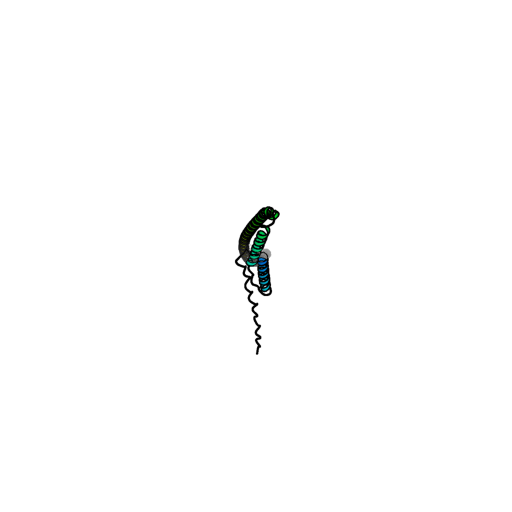50.656 -2.343 61.213 1.00 96.56 191 LEU A CA 1
ATOM 1460 C C . LEU A 1 191 ? -51.768 -3.054 62.018 1.00 96.56 191 LEU A C 1
ATOM 1462 O O . LEU A 1 191 ? -52.441 -2.371 62.796 1.00 96.56 191 LEU A O 1
ATOM 1466 N N . PRO A 1 192 ? -51.975 -4.385 61.907 1.00 96.44 192 PRO A N 1
ATOM 1467 C CA . PRO A 1 192 ? -52.988 -5.094 62.689 1.00 96.44 192 PRO A CA 1
ATOM 1468 C C . PRO A 1 192 ? -52.753 -4.989 64.195 1.00 96.44 192 PRO A C 1
ATOM 1470 O O . PRO A 1 192 ? -53.689 -4.691 64.931 1.00 96.44 192 PRO A O 1
ATOM 1473 N N . THR A 1 193 ? -51.505 -5.167 64.638 1.00 96.19 193 THR A N 1
ATOM 1474 C CA . THR A 1 193 ? -51.107 -5.091 66.053 1.00 96.19 193 THR A CA 1
ATOM 1475 C C . THR A 1 193 ? -51.341 -3.696 66.628 1.00 96.19 193 THR A C 1
ATOM 1477 O O . THR A 1 193 ? -51.845 -3.543 67.738 1.00 96.19 193 THR A O 1
ATOM 1480 N N . ILE A 1 194 ? -51.031 -2.647 65.861 1.00 95.75 194 ILE A N 1
ATOM 1481 C CA . ILE A 1 194 ? -51.369 -1.273 66.253 1.00 95.75 194 ILE A CA 1
ATOM 1482 C C . ILE A 1 194 ? -52.893 -1.124 66.350 1.00 95.75 194 ILE A C 1
ATOM 1484 O O . ILE A 1 194 ? -53.400 -0.572 67.324 1.00 95.75 194 ILE A O 1
ATOM 1488 N N . GLY A 1 195 ? -53.635 -1.655 65.375 1.00 96.06 195 GLY A N 1
ATOM 1489 C CA . GLY A 1 195 ? -55.096 -1.633 65.370 1.00 96.06 195 GLY A CA 1
ATOM 1490 C C . GLY A 1 195 ? -55.726 -2.320 66.588 1.00 96.06 195 GLY A C 1
ATOM 1491 O O . GLY A 1 195 ? -56.680 -1.783 67.155 1.00 96.06 195 GLY A O 1
ATOM 1492 N N . THR A 1 196 ? -55.197 -3.470 67.023 1.00 96.94 196 THR A N 1
ATOM 1493 C CA . THR A 1 196 ? -55.669 -4.165 68.232 1.00 96.94 196 THR A CA 1
ATOM 1494 C C . THR A 1 196 ? -55.359 -3.364 69.489 1.00 96.94 196 THR A C 1
ATOM 1496 O O . THR A 1 196 ? -56.270 -3.117 70.274 1.00 96.94 196 THR A O 1
ATOM 1499 N N . LEU A 1 197 ? -54.130 -2.859 69.634 1.00 96.25 197 LEU A N 1
ATOM 1500 C CA . LEU A 1 197 ? -53.730 -2.039 70.782 1.00 96.25 197 LEU A CA 1
ATOM 1501 C C . LEU A 1 197 ? -54.553 -0.749 70.898 1.00 96.25 197 LEU A C 1
ATOM 1503 O O . LEU A 1 197 ? -54.896 -0.325 72.002 1.00 96.25 197 LEU A O 1
ATOM 1507 N N . VAL A 1 198 ? -54.889 -0.108 69.774 1.00 97.00 198 VAL A N 1
ATOM 1508 C CA . VAL A 1 198 ? -55.761 1.079 69.759 1.00 97.00 198 VAL A CA 1
ATOM 1509 C C . VAL A 1 198 ? -57.164 0.730 70.260 1.00 97.00 198 VAL A C 1
ATOM 1511 O O . VAL A 1 198 ? -57.736 1.490 71.044 1.00 97.00 198 VAL A O 1
ATOM 1514 N N . ARG A 1 199 ? -57.712 -0.419 69.843 1.00 96.81 199 ARG A N 1
ATOM 1515 C CA . ARG A 1 199 ? -59.038 -0.883 70.271 1.00 96.81 199 ARG A CA 1
ATOM 1516 C C . ARG A 1 199 ? -59.056 -1.235 71.763 1.00 96.81 199 ARG A C 1
ATOM 1518 O O . ARG A 1 199 ? -59.914 -0.736 72.482 1.00 96.81 199 ARG A O 1
ATOM 1525 N N . GLU A 1 200 ? -58.056 -1.973 72.243 1.00 96.31 200 GLU A N 1
ATOM 1526 C CA . GLU A 1 200 ? -57.893 -2.304 73.667 1.00 96.31 200 GLU A CA 1
ATOM 1527 C C . GLU A 1 200 ? -57.753 -1.053 74.547 1.00 96.31 200 GLU A C 1
ATOM 1529 O O . GLU A 1 200 ? -58.399 -0.950 75.589 1.00 96.31 200 GLU A O 1
ATOM 1534 N N . ASN A 1 201 ? -56.967 -0.057 74.121 1.00 94.62 201 ASN A N 1
ATOM 1535 C CA . ASN A 1 201 ? -56.856 1.213 74.846 1.00 94.62 201 ASN A CA 1
ATOM 1536 C C . ASN A 1 201 ? -58.194 1.966 74.918 1.00 94.62 201 ASN A C 1
ATOM 1538 O O . ASN A 1 201 ? -58.502 2.576 75.945 1.00 94.62 201 ASN A O 1
ATOM 1542 N N . ALA A 1 202 ? -58.994 1.938 73.847 1.00 94.00 202 ALA A N 1
ATOM 1543 C CA . ALA A 1 202 ? -60.321 2.551 73.845 1.00 94.00 202 ALA A CA 1
ATOM 1544 C C . ALA A 1 202 ? -61.268 1.848 74.832 1.00 94.00 202 ALA A C 1
ATOM 1546 O O . ALA A 1 202 ? -61.964 2.522 75.596 1.00 94.00 202 ALA A O 1
ATOM 1547 N N . ASP A 1 203 ? -61.243 0.514 74.872 1.00 94.00 203 ASP A N 1
ATOM 1548 C CA . ASP A 1 203 ? -62.040 -0.283 75.807 1.00 94.00 203 ASP A CA 1
ATOM 1549 C C . ASP A 1 203 ? -61.639 -0.015 77.265 1.00 94.00 203 ASP A C 1
ATOM 1551 O O . ASP A 1 203 ? -62.500 0.269 78.100 1.00 94.00 203 ASP A O 1
ATOM 1555 N N . LEU A 1 204 ? -60.335 -0.006 77.568 1.00 93.62 204 LEU A N 1
ATOM 1556 C CA . LEU A 1 204 ? -59.809 0.342 78.894 1.00 93.62 204 LEU A CA 1
ATOM 1557 C C . LEU A 1 204 ? -60.226 1.754 79.325 1.00 93.62 204 LEU A C 1
ATOM 1559 O O . LEU A 1 204 ? -60.660 1.966 80.460 1.00 93.62 204 LEU A O 1
ATOM 1563 N N . ARG A 1 205 ? -60.149 2.732 78.416 1.00 93.75 205 ARG A N 1
ATOM 1564 C CA . ARG A 1 205 ? -60.590 4.107 78.687 1.00 93.75 205 ARG A CA 1
ATOM 1565 C C . ARG A 1 205 ? -62.083 4.163 79.017 1.00 93.75 205 ARG A C 1
ATOM 1567 O O . ARG A 1 205 ? -62.466 4.847 79.967 1.00 93.75 205 ARG A O 1
ATOM 1574 N N . ASN A 1 206 ? -62.917 3.449 78.263 1.00 90.75 206 ASN A N 1
ATOM 1575 C CA . ASN A 1 206 ? -64.356 3.383 78.516 1.00 90.75 206 ASN A CA 1
ATOM 1576 C C . ASN A 1 206 ? -64.669 2.731 79.872 1.00 90.75 206 ASN A C 1
ATOM 1578 O O . ASN A 1 206 ? -65.543 3.219 80.584 1.00 90.75 206 ASN A O 1
ATOM 1582 N N . GLN A 1 207 ? -63.932 1.692 80.275 1.00 90.44 207 GLN A N 1
ATOM 1583 C CA . GLN A 1 207 ? -64.093 1.060 81.592 1.00 90.44 207 GLN A CA 1
ATOM 1584 C C . GLN A 1 207 ? -63.747 2.009 82.749 1.00 90.44 207 GLN A C 1
ATOM 1586 O O . GLN A 1 207 ? -64.471 2.051 83.745 1.00 90.44 207 GLN A O 1
ATOM 1591 N N . LEU A 1 208 ? -62.665 2.784 82.612 1.00 88.12 208 LEU A N 1
ATOM 1592 C CA . LEU A 1 208 ? -62.180 3.693 83.657 1.00 88.12 208 LEU A CA 1
ATOM 1593 C C . LEU A 1 208 ? -63.045 4.950 83.819 1.00 88.12 208 LEU A C 1
ATOM 1595 O O . LEU A 1 208 ? -63.277 5.393 84.941 1.00 88.12 208 LEU A O 1
ATOM 1599 N N . PHE A 1 209 ? -63.517 5.538 82.716 1.00 83.19 209 PHE A N 1
ATOM 1600 C CA . PHE A 1 209 ? -64.194 6.843 82.744 1.00 83.19 209 PHE A CA 1
ATOM 1601 C C . PHE A 1 209 ? -65.690 6.789 82.407 1.00 83.19 209 PHE A C 1
ATOM 1603 O O . PHE A 1 209 ? -66.428 7.692 82.797 1.00 83.19 209 PHE A O 1
ATOM 1610 N N . GLY A 1 210 ? -66.161 5.748 81.717 1.00 65.31 210 GLY A N 1
ATOM 1611 C CA . GLY A 1 210 ? -67.557 5.616 81.283 1.00 65.31 210 GLY A CA 1
ATOM 1612 C C . GLY A 1 210 ? -68.526 5.170 82.383 1.00 65.31 210 GLY A C 1
ATOM 1613 O O . GLY A 1 210 ? -69.709 5.490 82.315 1.00 65.31 210 GLY A O 1
ATOM 1614 N N . ASN A 1 211 ? -68.042 4.503 83.435 1.00 58.69 211 ASN A N 1
ATOM 1615 C CA . ASN A 1 211 ? -68.879 4.038 84.550 1.00 58.69 211 ASN A CA 1
ATOM 1616 C C . ASN A 1 211 ? -69.282 5.144 85.548 1.00 58.69 211 ASN A C 1
ATOM 1618 O O . ASN A 1 211 ? -70.055 4.879 86.460 1.00 58.69 211 ASN A O 1
ATOM 1622 N N . ASN A 1 212 ? -68.814 6.385 85.372 1.00 54.84 212 ASN A N 1
ATOM 1623 C CA . ASN A 1 212 ? -69.118 7.506 86.273 1.00 54.84 212 ASN A CA 1
ATOM 1624 C C . ASN A 1 212 ? -70.411 8.278 85.923 1.00 54.84 212 ASN A C 1
ATOM 1626 O O . ASN A 1 212 ? -70.634 9.345 86.483 1.00 54.84 212 ASN A O 1
ATOM 1630 N N . HIS A 1 213 ? -71.229 7.809 84.971 1.00 53.78 213 HIS A N 1
ATOM 1631 C CA . HIS A 1 213 ? -72.443 8.511 84.501 1.00 53.78 213 HIS A CA 1
ATOM 1632 C C . HIS A 1 213 ? -73.727 7.651 84.533 1.00 53.78 213 HIS A C 1
ATOM 1634 O O . HIS A 1 213 ? -74.634 7.868 83.729 1.00 53.78 213 HIS A O 1
ATOM 1640 N N . ARG A 1 214 ? -73.834 6.679 85.443 1.00 47.50 214 ARG A N 1
ATOM 1641 C CA . ARG A 1 214 ? -75.094 5.963 85.701 1.00 47.50 214 ARG A CA 1
ATOM 1642 C C . ARG A 1 214 ? -75.564 6.144 87.131 1.00 47.50 214 ARG A C 1
ATOM 1644 O O . ARG A 1 214 ? -74.708 6.036 88.031 1.00 47.50 214 ARG A O 1
#

Organism: NCBI:txid200324

=== Feature glossary ===
The record interleaves many kinds of information about one protein. Here is each kind framed as the question it answers.

Q: What known structures does this most resemble?
A: Structural nearest neighbors (via Foldseek easy-search vs the PDB). Reported per hit: target PDB id, E-value, and alignment TM-score. A TM-score above ~0.5 is the conventional threshold for 'same fold'.

Q: Where is each backbone atom in 3D?
A: The mmCIF table is the protein's shape written out atom by atom. For each backbone N, Cα, C, and carbonyl O, it records an (x, y, z) coordinate triple in Å plus the residue type, chain letter, and residue number.

Q: What are the backbone torsion angles?
A: The φ/ψ torsion pair specifies the backbone conformation at each residue. φ rotates about the N–Cα bond, ψ about the Cα–C bond. Steric clashes forbid most of the (φ, ψ) plane — the allowed regions (α-helix basin, β-sheet basin, left-handed helix) are the Ramachandran-allowed regions.

Q: Which residues are buried vs exposed?
A: Solvent-accessible surface area (SASA) is the area in Å² traced out by the centre of a 1.4 Å probe sphere (a water molecule) rolled over the protein's van der Waals surface (Shrake–Rupley / Lee–Richards construction). Buried residues have near-zero SASA; fully exposed residues can exceed 200 Å². The total SASA scales roughly with the number of surface residues.

Q: How confident is the AlphaFold model at each residue?
A: pLDDT is the predicted lDDT-Cα score: AlphaFold's confidence that the local environment of each residue (all inter-atomic distances within 15 Å) is correctly placed. It is a per-residue number between 0 and 100, with higher meaning more reliable.

Q: What does the local fold look like, residue by residue?
A: 3Di is Foldseek's structural alphabet. Each residue is assigned one of twenty discrete states based on how its Cα sits relative to its spatial (not sequential) neighbors. Aligning 3Di strings finds structural homologs roughly as well as full 3D superposition, but orders of magnitude faster.

Q: How big and how compact is the whole molecule?
A: Radius of gyration (Rg) is the root-mean-square distance of Cα atoms from their centroid — a single number for overall size and compactness. A globular domain of N residues has Rg ≈ 2.2·N^0.38 Å; an extended or disordered chain has a much larger Rg. The Cα contact count is the number of residue pairs whose Cα atoms are within 8 Å and are more than four positions apart in sequence — a standard proxy for tertiary packing density. The bounding box is the smallest axis-aligned box enclosing all Cα atoms.

Q: Which residues are in helices, strands, or loops?
A: DSSP 8-state secondary structure assigns each residue one of H (α-helix), G (3₁₀-helix), I (π-helix), E (extended β-strand), B (isolated β-bridge), T (hydrogen-bonded turn), S (bend), or '-' (coil). The assignment is computed from backbone hydrogen-bond geometry via the Kabsch–Sander algorithm.

Q: How mobile is each atom in the crystal?
A: Crystallographic B-factors measure how much each atom's electron density is smeared out, in Å². They rise in mobile loops and surface residues and fall in the buried interior. In AlphaFold models this column is repurposed to hold pLDDT instead.

Q: What if only a Cα trace is available?
A: P-SEA three-state annotation labels each residue as helix, strand, or coil based purely on the geometry of the Cα trace. It serves as a fallback when the full backbone (and thus DSSP) is unavailable.

Q: What family and function is it annotated with?
A: Database cross-references. InterPro integrates a dozen domain/family signature databases into unified entries with residue-range hits. GO terms attach function/process/location labels with evidence codes. CATH codes position the fold in a four-level structural taxonomy. Organism is the NCBI-taxonomy species name.

Q: Are the domains correctly placed relative to each other?
A: Predicted Aligned Error (PAE) is an AlphaFold confidence matrix: entry (i, j) is the expected error in the position of residue j, in ångströms, when the prediction is superimposed on the true structure at residue i. Low PAE within a block of residues means that block is internally rigid and well-predicted; high PAE between two blocks means their relative placement is uncertain even if each block individually is confident.

Q: What do the diagnostic plots show?
A: Three diagnostic plots accompany the record. The Cα contact map visualizes the tertiary structure as a 2D adjacency matrix (8 Å cutoff, sequence-local contacts suppressed). The Ramachandran plot shows the distribution of backbone (φ, ψ) torsions, with points in the α and β basins reflecting secondary structure content. The PAE plot shows AlphaFold's inter-residue confidence as a color matrix.

Q: What is the amino-acid chain?
A: Primary structure: the covalent order of the twenty standard amino acids along the backbone. Two proteins with the same sequence will (almost always) fold to the same structure; two with 30% identity often share a fold but not the details.

Q: What do the rendered images show?
A: The six renders are orthographic views along the three Cartesian axes in both directions. Representation (cartoon, sticks, or surface) and color scheme (sequence-rainbow or by-chain) vary across proteins so the training set covers all the common visualization conventions.